Protein AF-A0A3S0PF44-F1 (afdb_monomer)

Solvent-accessible surface area (backbone atoms only — not comparable to full-atom values): 10858 Å² total; per-residue (Å²): 134,88,81,84,92,85,85,88,82,86,90,80,85,85,81,88,78,87,78,81,92,75,90,83,88,83,80,93,72,84,77,74,68,62,60,57,56,53,50,48,59,54,46,53,50,40,47,51,47,32,50,52,33,51,56,77,54,50,72,61,43,58,82,15,57,65,48,50,64,68,41,43,66,61,48,69,76,42,76,88,61,53,70,73,59,48,52,50,50,34,44,53,48,28,51,50,49,48,48,59,49,58,24,93,85,18,73,52,36,52,53,49,51,62,57,51,68,72,50,52,71,70,52,36,53,50,48,28,52,52,45,62,30,69,65,48,45,50,48,41,52,51,58,47,30,54,67,48,43,50,52,50,51,52,53,48,59,64,39,49,62,53,50,51,53,52,51,42,56,52,34,50,76,72,76,40,85,67,82,77,135

Foldseek 3Di:
DDDDDDDDDDDDDDDDDDDDDDDDDDDPPDPPPPVVVVVVVVLVVLLVLLLVLQLVLDLLDLQFVVLVVVCVVVCVVCVPDDVVVSSVVSHVVSVVCSCQCCNPPHPNVVVSSVVSVVDDSVRSVVSSCVSNDPVNSVVSVCCSDPVNVVVVVVVVVVCVVVVLVVVCVVCVVVVHDRDDD

Mean predicted aligned error: 14.05 Å

Secondary structure (DSSP, 8-state):
--------------------------------HHHHHHHHHHHHHHHHHHHHHHHTT-S--TT-HHHHHHHHHHHHH-TTS-HHHHHHHHHHHHHHHHHHHHSTT-HHHHHHHHHHTTS-HHHHHHHHHHHT-HHHHHHHHHHHSHHHHHHHHHHHHHHHHHHHHHHHHHHHHTTPPPPP-

Sequence (181 aa):
MRSSISQRAFLKRGWRAFIPAALIIAASTIGIGSQAVAADASRDALIRAAEMAYLKSAVFTPDSPMMDALLAPAKAANPDVSDDVWAGVKADTGSAITSVMFGPGSAVETTMHQSLDKLSNPELQHLTVLLSDPVMIKFQQLMADPSTQRELMQGLMGSTVKMQAAVNGVLVRHGLKVPGP

Radius of gyration: 31.63 Å; Cα contacts (8 Å, |Δi|>4): 80; chains: 1; bounding box: 101×47×66 Å

Organism: NCBI:txid1920169

pLDDT: mean 79.18, std 17.07, range [39.59, 97.38]

Structure (mmCIF, N/CA/C/O backbone):
data_AF-A0A3S0PF44-F1
#
_entry.id   AF-A0A3S0PF44-F1
#
loop_
_atom_site.group_PDB
_atom_site.id
_atom_site.type_symbol
_atom_site.label_atom_id
_atom_site.label_alt_id
_atom_site.label_comp_id
_atom_site.label_asym_id
_atom_site.label_entity_id
_atom_site.label_seq_id
_atom_site.pdbx_PDB_ins_code
_atom_site.Cartn_x
_atom_site.Cartn_y
_atom_site.Cartn_z
_atom_site.occupancy
_atom_site.B_iso_or_equiv
_atom_site.auth_seq_id
_atom_site.auth_comp_id
_atom_site.auth_asym_id
_atom_site.auth_atom_id
_atom_site.pdbx_PDB_model_num
ATOM 1 N N . MET A 1 1 ? -68.021 15.285 -18.975 1.00 42.78 1 MET A N 1
ATOM 2 C CA . MET A 1 1 ? -68.548 13.916 -18.759 1.00 42.78 1 MET A CA 1
ATOM 3 C C . MET A 1 1 ? -67.896 13.391 -17.484 1.00 42.78 1 MET A C 1
ATOM 5 O O . MET A 1 1 ? -66.679 13.388 -17.437 1.00 42.78 1 MET A O 1
ATOM 9 N N . ARG A 1 2 ? -68.614 13.362 -16.345 1.00 39.59 2 ARG A N 1
ATOM 10 C CA . ARG A 1 2 ? -69.357 12.194 -15.793 1.00 39.59 2 ARG A CA 1
ATOM 11 C C . ARG A 1 2 ? -68.396 11.000 -15.580 1.00 39.59 2 ARG A C 1
ATOM 13 O O . ARG A 1 2 ? -67.809 10.579 -16.557 1.00 39.59 2 ARG A O 1
ATOM 20 N N . SER A 1 3 ? -68.192 10.401 -14.403 1.00 47.03 3 SER A N 1
ATOM 21 C CA . SER A 1 3 ? -69.108 10.164 -13.280 1.00 47.03 3 SER A CA 1
ATOM 22 C C . SER A 1 3 ? -68.384 9.555 -12.054 1.00 47.03 3 SER A C 1
ATOM 24 O O . SER A 1 3 ? -67.428 8.813 -12.235 1.00 47.03 3 SER A O 1
ATOM 26 N N . SER A 1 4 ? -68.922 9.855 -10.858 1.00 52.44 4 SER A N 1
ATOM 27 C CA . SER A 1 4 ? -69.133 9.034 -9.631 1.00 52.44 4 SER A CA 1
ATOM 28 C C . SER A 1 4 ? -68.058 8.049 -9.127 1.00 52.44 4 SER A C 1
ATOM 30 O O . SER A 1 4 ? -67.691 7.115 -9.823 1.00 52.44 4 SER A O 1
ATOM 32 N N . ILE A 1 5 ? -67.547 8.187 -7.895 1.00 51.66 5 ILE A N 1
ATOM 33 C CA . ILE A 1 5 ? -68.189 7.870 -6.587 1.00 51.66 5 ILE A CA 1
ATOM 34 C C . ILE A 1 5 ? -68.509 6.375 -6.397 1.00 51.66 5 ILE A C 1
ATOM 36 O O . ILE A 1 5 ? -69.428 5.866 -7.026 1.00 51.66 5 ILE A O 1
ATOM 40 N N . SER A 1 6 ? -67.843 5.751 -5.413 1.00 56.69 6 SER A N 1
ATOM 41 C 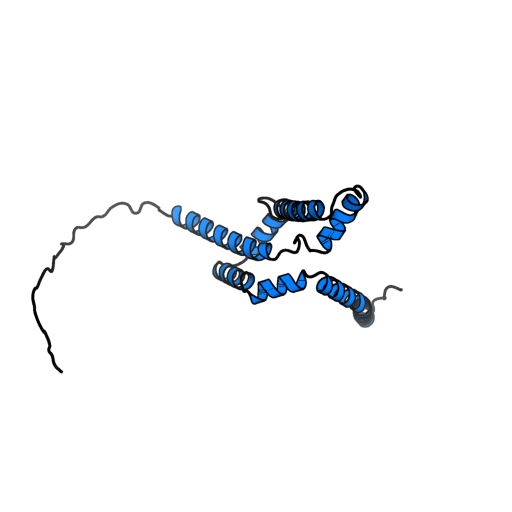CA . SER A 1 6 ? -68.416 4.843 -4.390 1.00 56.69 6 SER A CA 1
ATOM 42 C C . SER A 1 6 ? -67.314 4.574 -3.340 1.00 56.69 6 SER A C 1
ATOM 44 O O . SER A 1 6 ? -66.266 4.062 -3.708 1.00 56.69 6 SER A O 1
ATOM 46 N N . GLN A 1 7 ? -67.274 5.100 -2.108 1.00 45.62 7 GLN A N 1
ATOM 47 C CA . GLN A 1 7 ? -68.166 5.058 -0.934 1.00 45.62 7 GLN A CA 1
ATOM 48 C C . GLN A 1 7 ? -68.462 3.668 -0.324 1.00 45.62 7 GLN A C 1
ATOM 50 O O . GLN A 1 7 ? -69.256 2.913 -0.866 1.00 45.62 7 GLN A O 1
ATOM 55 N N . ARG A 1 8 ? -67.979 3.507 0.930 1.00 49.03 8 ARG A N 1
ATOM 56 C CA . ARG A 1 8 ? -68.495 2.663 2.045 1.00 49.03 8 ARG A CA 1
ATOM 57 C C . ARG A 1 8 ? -68.272 1.146 1.852 1.00 49.03 8 ARG A C 1
ATOM 59 O O . ARG A 1 8 ? -68.250 0.668 0.737 1.00 49.03 8 ARG A O 1
ATOM 66 N N . ALA A 1 9 ? -68.068 0.293 2.856 1.00 49.62 9 ALA A N 1
ATOM 67 C CA . ALA A 1 9 ? -68.515 0.231 4.248 1.00 49.62 9 ALA A CA 1
ATOM 68 C C . ALA A 1 9 ? -67.654 -0.881 4.942 1.00 49.62 9 ALA A C 1
ATOM 70 O O . ALA A 1 9 ? -67.267 -1.827 4.270 1.00 49.62 9 ALA A O 1
ATOM 71 N N . PHE A 1 10 ? -67.180 -0.770 6.192 1.00 43.72 10 PHE A N 1
ATOM 72 C CA . PHE A 1 10 ? -67.903 -1.015 7.460 1.00 43.72 10 PHE A CA 1
ATOM 73 C C . PHE A 1 10 ? -67.652 -2.431 8.052 1.00 43.72 10 PHE A C 1
ATOM 75 O O . PHE A 1 10 ? -67.878 -3.423 7.371 1.00 43.72 10 PHE A O 1
ATOM 82 N N . LEU A 1 11 ? -67.307 -2.462 9.362 1.00 47.84 11 LEU A N 1
ATOM 83 C CA . LEU A 1 11 ? -67.347 -3.580 10.352 1.00 47.84 11 LEU A CA 1
ATOM 84 C C . LEU A 1 11 ? -66.138 -4.537 10.381 1.00 47.84 11 LEU A C 1
ATOM 86 O O . LEU A 1 11 ? -65.630 -4.901 9.339 1.00 47.84 11 LEU A O 1
ATOM 90 N N . LYS A 1 12 ? -65.619 -5.054 11.507 1.00 49.53 12 LYS A N 1
ATOM 91 C CA . LYS A 1 12 ? -66.031 -5.213 12.924 1.00 49.53 12 LYS A CA 1
ATOM 92 C C . LYS A 1 12 ? -64.724 -5.515 13.712 1.00 49.53 12 LYS A C 1
ATOM 94 O O . LYS A 1 12 ? -63.872 -6.212 13.190 1.00 49.53 12 LYS A O 1
ATOM 99 N N . ARG A 1 13 ? -64.431 -4.909 14.869 1.00 46.69 13 ARG A N 1
ATOM 100 C CA . ARG A 1 13 ? -64.925 -5.242 16.227 1.00 46.69 13 ARG A CA 1
ATOM 101 C C . ARG A 1 13 ? -64.277 -6.509 16.835 1.00 46.69 13 ARG A C 1
ATOM 103 O O . ARG A 1 13 ? -64.655 -7.608 16.462 1.00 46.69 13 ARG A O 1
ATOM 110 N N . GLY A 1 14 ? -63.432 -6.303 17.859 1.00 48.62 14 GLY A N 1
ATOM 111 C CA . GLY A 1 14 ? -62.967 -7.298 18.850 1.00 48.62 14 GLY A CA 1
ATOM 112 C C . GLY A 1 14 ? -61.908 -8.263 18.307 1.00 48.62 14 GLY A C 1
ATOM 113 O O . GLY A 1 14 ? -62.070 -8.785 17.222 1.00 48.62 14 GLY A O 1
ATOM 114 N N . TRP A 1 15 ? -60.815 -8.565 18.999 1.00 44.97 15 TRP A N 1
ATOM 115 C CA . TRP A 1 15 ? -60.820 -9.257 20.285 1.00 44.97 15 TRP A CA 1
ATOM 116 C C . TRP A 1 15 ? -59.639 -8.799 21.153 1.00 44.97 15 TRP A C 1
ATOM 118 O O . TRP A 1 15 ? -58.480 -8.883 20.760 1.00 44.97 15 TRP A O 1
ATOM 128 N N . ARG A 1 16 ? -59.952 -8.349 22.370 1.00 52.28 16 ARG A N 1
ATOM 129 C CA . ARG A 1 16 ? -59.005 -8.313 23.484 1.00 52.28 16 ARG A CA 1
ATOM 130 C C . ARG A 1 16 ? -58.953 -9.725 24.060 1.00 52.28 16 ARG A C 1
ATOM 132 O O . ARG A 1 16 ? -59.918 -10.139 24.693 1.00 52.28 16 ARG A O 1
ATOM 139 N N . ALA A 1 17 ? -57.861 -10.447 23.842 1.00 51.72 17 ALA A N 1
ATOM 140 C CA . ALA A 1 17 ? -57.569 -11.651 24.606 1.00 51.72 17 ALA A CA 1
ATOM 141 C C . ALA A 1 17 ? -56.640 -11.270 25.762 1.00 51.72 17 ALA A C 1
ATOM 143 O O . ALA A 1 17 ? -55.466 -10.961 25.571 1.00 51.72 17 ALA A O 1
ATOM 144 N N . PHE A 1 18 ? -57.224 -11.247 26.958 1.00 47.16 18 PHE A N 1
ATOM 145 C CA . PHE A 1 18 ? -56.518 -11.405 28.221 1.00 47.16 18 PHE A CA 1
ATOM 146 C C . PHE A 1 18 ? -55.747 -12.730 28.181 1.00 47.16 18 PHE A C 1
ATOM 148 O O . PHE A 1 18 ? -56.359 -13.773 27.962 1.00 47.16 18 PHE A O 1
ATOM 155 N N . ILE A 1 19 ? -54.438 -12.701 28.427 1.00 45.00 19 ILE A N 1
ATOM 156 C CA . ILE A 1 19 ? -53.682 -13.900 28.806 1.00 45.00 19 ILE A CA 1
ATOM 157 C C . ILE A 1 19 ? -53.276 -13.716 30.275 1.00 45.00 19 ILE A C 1
ATOM 159 O O . ILE A 1 19 ? -52.686 -12.685 30.607 1.00 45.00 19 ILE A O 1
ATOM 163 N N . PRO A 1 20 ? -53.648 -14.652 31.167 1.00 52.88 20 PRO A N 1
ATOM 164 C CA . PRO A 1 20 ? -53.376 -14.551 32.590 1.00 52.88 20 PRO A CA 1
ATOM 165 C C . PRO A 1 20 ? -51.896 -14.792 32.890 1.00 52.88 20 PRO A C 1
ATOM 167 O O . PRO A 1 20 ? -51.214 -15.570 32.225 1.00 52.88 20 PRO A O 1
ATOM 170 N N . ALA A 1 21 ? -51.434 -14.121 33.941 1.00 47.34 21 ALA A N 1
ATOM 171 C CA . ALA A 1 21 ? -50.148 -14.338 34.570 1.00 47.34 21 ALA A CA 1
ATOM 172 C C . ALA A 1 21 ? -49.983 -15.809 34.984 1.00 47.34 21 ALA A C 1
ATOM 174 O O . ALA A 1 21 ? -50.739 -16.314 35.814 1.00 47.34 21 ALA A O 1
ATOM 175 N N . ALA A 1 22 ? -48.963 -16.469 34.440 1.00 44.62 22 ALA A N 1
ATOM 176 C CA . ALA A 1 22 ? -48.430 -17.711 34.976 1.00 44.62 22 ALA A CA 1
ATOM 177 C C . ALA A 1 22 ? -46.909 -17.582 35.091 1.00 44.62 22 ALA A C 1
ATOM 179 O O . ALA A 1 22 ? -46.184 -17.365 34.123 1.00 44.62 22 ALA A O 1
ATOM 180 N N . LEU A 1 23 ? -46.487 -17.661 36.344 1.00 47.97 23 LEU A N 1
ATOM 181 C CA . LEU A 1 23 ? -45.138 -17.659 36.872 1.00 47.97 23 LEU A CA 1
ATOM 182 C C . LEU A 1 23 ? -44.345 -18.859 36.313 1.00 47.97 23 LEU A C 1
ATOM 184 O O . LEU A 1 23 ? -44.752 -19.999 36.524 1.00 47.97 23 LEU A O 1
ATOM 188 N N . ILE A 1 24 ? -43.197 -18.625 35.671 1.00 51.53 24 ILE A N 1
ATOM 189 C CA . ILE A 1 24 ? -42.146 -19.644 35.524 1.00 51.53 24 ILE A CA 1
ATOM 190 C C . ILE A 1 24 ? -40.865 -19.075 36.131 1.00 51.53 24 ILE A C 1
ATOM 192 O O . ILE 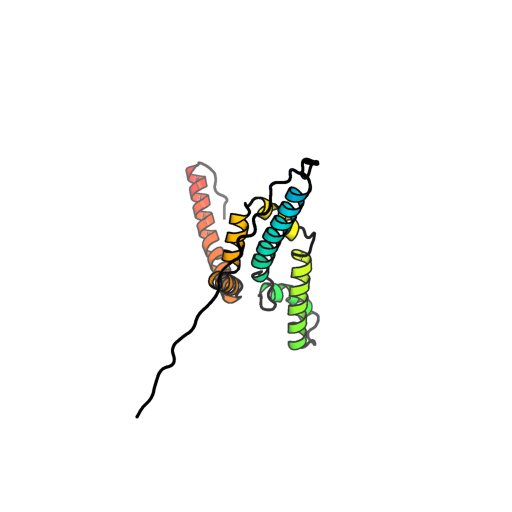A 1 24 ? -40.206 -18.208 35.564 1.00 51.53 24 ILE A O 1
ATOM 196 N N . ILE A 1 25 ? -40.548 -19.571 37.324 1.00 51.03 25 ILE A N 1
ATOM 197 C CA . ILE A 1 25 ? -39.221 -19.520 37.930 1.00 51.03 25 ILE A CA 1
ATOM 198 C C . ILE A 1 25 ? -38.516 -20.800 37.484 1.00 51.03 25 ILE A C 1
ATOM 200 O O . ILE A 1 25 ? -38.988 -21.871 37.853 1.00 51.03 25 ILE A O 1
ATOM 204 N N . ALA A 1 26 ? -37.418 -20.702 36.727 1.00 44.50 26 ALA A N 1
ATOM 205 C CA . ALA A 1 26 ? -36.242 -21.574 36.865 1.00 44.50 26 ALA A CA 1
ATOM 206 C C . ALA A 1 26 ? -35.174 -21.301 35.790 1.00 44.50 26 ALA A C 1
ATOM 208 O O . ALA A 1 26 ? -35.482 -21.147 34.614 1.00 44.50 26 ALA A O 1
ATOM 209 N N . ALA A 1 27 ? -33.917 -21.380 36.242 1.00 44.62 27 ALA A N 1
ATOM 210 C CA . ALA A 1 27 ? -32.673 -21.538 35.484 1.00 44.62 27 ALA A CA 1
ATOM 211 C C . ALA A 1 27 ? -32.028 -20.285 34.857 1.00 44.62 27 ALA A C 1
ATOM 213 O O . ALA A 1 27 ? -31.729 -20.236 33.668 1.00 44.62 27 ALA A O 1
ATOM 214 N N . SER A 1 28 ? -31.644 -19.325 35.703 1.00 48.38 28 SER A N 1
ATOM 215 C CA . SER A 1 28 ? -30.542 -18.393 35.405 1.00 48.38 28 SER A CA 1
ATOM 216 C C . SER A 1 28 ? -29.184 -19.087 35.600 1.00 48.38 28 SER A C 1
ATOM 218 O O . SER A 1 28 ? -28.403 -18.720 36.474 1.00 48.38 28 SER A O 1
ATOM 220 N N . THR A 1 29 ? -28.899 -20.136 34.829 1.00 49.09 29 THR A N 1
ATOM 221 C CA . THR A 1 29 ? -27.568 -20.759 34.792 1.00 49.09 29 THR A CA 1
ATOM 222 C C . THR A 1 29 ? -26.726 -20.101 33.704 1.00 49.09 29 THR A C 1
ATOM 224 O O . THR A 1 29 ? -26.882 -20.398 32.527 1.00 49.09 29 THR A O 1
ATOM 227 N N . ILE A 1 30 ? -25.854 -19.185 34.137 1.00 55.16 30 ILE A N 1
ATOM 228 C CA . ILE A 1 30 ? -24.513 -18.904 33.593 1.00 55.16 30 ILE A CA 1
ATOM 229 C C . ILE A 1 30 ? -24.420 -18.959 32.055 1.00 55.16 30 ILE A C 1
ATOM 231 O O . ILE A 1 30 ? -23.854 -19.876 31.471 1.00 55.16 30 ILE A O 1
ATOM 235 N N . GLY A 1 31 ? -24.926 -17.917 31.397 1.00 45.91 31 GLY A N 1
ATOM 236 C CA . GLY A 1 31 ? -24.675 -17.628 29.982 1.00 45.91 31 GLY A CA 1
ATOM 237 C C . GLY A 1 31 ? -23.611 -16.544 29.794 1.00 45.91 31 GLY A C 1
ATOM 238 O O . GLY A 1 31 ? -23.834 -15.607 29.039 1.00 45.91 31 GLY A O 1
ATOM 239 N N . ILE A 1 32 ? -22.487 -16.602 30.520 1.00 51.41 32 ILE A N 1
ATOM 240 C CA . ILE A 1 32 ? -21.415 -15.589 30.397 1.00 51.41 32 ILE A CA 1
ATOM 241 C C . ILE A 1 32 ? -20.485 -15.895 29.198 1.00 51.41 32 ILE A C 1
ATOM 243 O O . ILE A 1 32 ? -19.757 -15.026 28.736 1.00 51.41 32 ILE A O 1
ATOM 247 N N . GLY A 1 33 ? -20.555 -17.096 28.611 1.00 50.47 33 GLY A N 1
ATOM 248 C CA . GLY A 1 33 ? -19.642 -17.512 27.536 1.00 50.47 33 GLY A CA 1
ATOM 249 C C . GLY A 1 33 ? -20.026 -17.104 26.107 1.00 50.47 33 GLY A C 1
ATOM 250 O O . GLY A 1 33 ? -19.156 -17.058 25.247 1.00 50.47 33 GLY A O 1
ATOM 251 N N . SER A 1 34 ? -21.296 -16.807 25.812 1.00 52.62 34 SER A N 1
ATOM 252 C CA . SER A 1 34 ? -21.745 -16.669 24.409 1.00 52.62 34 SER A CA 1
ATOM 253 C C . SER A 1 34 ? -21.663 -15.245 23.853 1.00 52.62 34 SER A C 1
ATOM 255 O O . SER A 1 34 ? -21.540 -15.075 22.644 1.00 52.62 34 SER A O 1
ATOM 257 N N . GLN A 1 35 ? -21.704 -14.218 24.708 1.00 55.94 35 GLN A N 1
ATOM 258 C CA . GLN A 1 35 ? -21.606 -12.825 24.251 1.00 55.94 35 GLN A CA 1
ATOM 259 C C . GLN A 1 35 ? -20.166 -12.406 23.947 1.00 55.94 35 GLN A C 1
ATOM 261 O O . GLN A 1 35 ? -19.955 -11.656 23.002 1.00 55.94 35 GLN A O 1
ATOM 266 N N . ALA A 1 36 ? -19.180 -12.922 24.689 1.00 57.72 36 ALA A N 1
ATOM 267 C CA . ALA A 1 36 ? -17.771 -12.622 24.435 1.00 57.72 36 ALA A CA 1
ATOM 268 C C . ALA A 1 36 ? -17.308 -13.182 23.079 1.00 57.72 36 ALA A C 1
ATOM 270 O O . ALA A 1 36 ? -16.719 -12.453 22.294 1.00 57.72 36 ALA A O 1
ATOM 271 N N . VAL A 1 37 ? -17.669 -14.430 22.755 1.00 56.41 37 VAL A N 1
ATOM 272 C CA . VAL A 1 37 ? -17.297 -15.072 21.478 1.00 56.41 37 VAL A CA 1
ATOM 273 C C . VAL A 1 37 ? -18.012 -14.426 20.283 1.00 56.41 37 VAL A C 1
ATOM 275 O O . VAL A 1 37 ? -17.423 -14.271 19.217 1.00 56.41 37 VAL A O 1
ATOM 278 N N . ALA A 1 38 ? -19.270 -13.999 20.449 1.00 56.34 38 ALA A N 1
ATOM 279 C CA . ALA A 1 38 ? -19.991 -13.261 19.410 1.00 56.34 38 ALA A CA 1
ATOM 280 C C . ALA A 1 38 ? -19.446 -11.832 19.214 1.00 56.34 38 ALA A C 1
ATOM 282 O O . ALA A 1 38 ? -19.413 -11.342 18.086 1.00 56.34 38 ALA A O 1
ATOM 283 N N . ALA A 1 39 ? -18.998 -11.176 20.291 1.00 62.19 39 ALA A N 1
ATOM 284 C CA . ALA A 1 39 ? -18.352 -9.868 20.225 1.00 62.19 39 ALA A CA 1
ATOM 285 C C . ALA A 1 39 ? -16.983 -9.947 19.528 1.00 62.19 39 ALA A C 1
ATOM 287 O O . ALA A 1 39 ? -16.718 -9.119 18.657 1.00 62.19 39 ALA A O 1
ATOM 288 N N . ASP A 1 40 ? -16.175 -10.970 19.823 1.00 61.59 40 ASP A N 1
ATOM 289 C CA . ASP A 1 40 ? -14.883 -11.216 19.163 1.00 61.59 40 ASP A CA 1
ATOM 290 C C . ASP A 1 40 ? -15.056 -11.511 17.670 1.00 61.59 40 ASP A C 1
ATOM 292 O O . ASP A 1 40 ? -14.465 -10.840 16.829 1.00 61.59 40 ASP A O 1
ATOM 296 N N . ALA A 1 41 ? -15.979 -12.412 17.312 1.00 64.69 41 ALA A N 1
ATOM 297 C CA . ALA A 1 41 ? -16.276 -12.708 15.909 1.00 64.69 41 ALA A CA 1
ATOM 298 C C . ALA A 1 41 ? -16.773 -11.468 15.137 1.00 64.69 41 ALA A C 1
ATOM 300 O O . ALA A 1 41 ? -16.507 -11.323 13.943 1.00 64.69 41 ALA A O 1
ATOM 301 N N . SER A 1 42 ? -17.478 -10.552 15.813 1.00 83.25 42 SER A N 1
ATOM 302 C CA . SER A 1 42 ? -17.907 -9.280 15.219 1.00 83.25 42 SER A CA 1
ATOM 303 C C . SER A 1 42 ? -16.760 -8.279 15.054 1.00 83.25 42 SER A C 1
ATOM 305 O O . SER A 1 42 ? -16.765 -7.495 14.105 1.00 83.25 42 SER A O 1
ATOM 307 N N . ARG A 1 43 ? -15.763 -8.318 15.946 1.00 92.00 43 ARG A N 1
ATOM 308 C CA . ARG A 1 43 ? -14.584 -7.453 15.906 1.00 92.00 43 ARG A CA 1
ATOM 309 C C . ARG A 1 43 ? -13.604 -7.897 14.830 1.00 92.00 43 ARG A C 1
ATOM 311 O O . ARG A 1 43 ? -13.209 -7.070 14.013 1.00 92.00 43 ARG A O 1
ATOM 318 N N . ASP A 1 44 ? -13.298 -9.187 14.765 1.00 90.88 44 ASP A N 1
ATOM 319 C CA . ASP A 1 44 ? -12.445 -9.759 13.720 1.00 90.88 44 ASP A CA 1
ATOM 320 C C . ASP A 1 44 ? -12.995 -9.459 12.325 1.00 90.88 44 ASP A C 1
ATOM 322 O O . ASP A 1 44 ? -12.245 -9.132 11.406 1.00 90.88 44 ASP A O 1
ATOM 326 N N . ALA A 1 45 ? -14.321 -9.504 12.161 1.00 90.81 45 ALA A N 1
ATOM 327 C CA . ALA A 1 45 ? -14.967 -9.127 10.910 1.00 90.81 45 ALA A CA 1
ATOM 328 C C . ALA A 1 45 ? -14.751 -7.643 10.553 1.00 90.81 45 ALA A C 1
ATOM 330 O O . ALA A 1 45 ? -14.543 -7.327 9.381 1.00 90.81 45 ALA A O 1
ATOM 331 N N . LEU A 1 46 ? -14.769 -6.736 11.538 1.00 92.81 46 LEU A N 1
ATOM 332 C CA . LEU A 1 46 ? -14.485 -5.312 11.323 1.0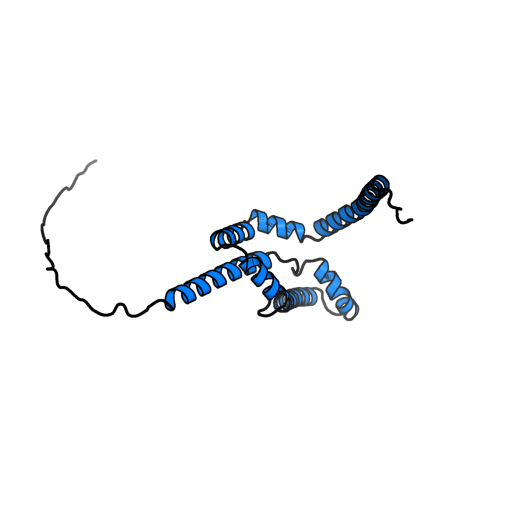0 92.81 46 LEU A CA 1
ATOM 333 C C . LEU A 1 46 ? -13.016 -5.066 10.972 1.00 92.81 46 LEU A C 1
ATOM 335 O O . LEU A 1 46 ? -12.740 -4.282 10.066 1.00 92.81 46 LEU A O 1
ATOM 339 N N . ILE A 1 47 ? -12.090 -5.746 11.652 1.00 94.19 47 ILE A N 1
ATOM 340 C CA . ILE A 1 47 ? -10.660 -5.663 11.340 1.00 94.19 47 ILE A CA 1
ATOM 341 C C . ILE A 1 47 ? -10.429 -6.150 9.908 1.00 94.19 47 ILE A C 1
ATOM 343 O O . ILE A 1 47 ? -9.914 -5.390 9.094 1.00 94.19 47 ILE A O 1
ATOM 347 N N . ARG A 1 48 ? -10.931 -7.337 9.547 1.00 90.31 48 ARG A N 1
ATOM 348 C CA . ARG A 1 48 ? -10.815 -7.871 8.179 1.00 90.31 48 ARG A CA 1
ATOM 349 C C . ARG A 1 48 ? -11.432 -6.963 7.120 1.00 90.31 48 ARG A C 1
ATOM 351 O O . ARG A 1 48 ? -10.888 -6.840 6.026 1.00 90.31 48 ARG A O 1
ATOM 358 N N . ALA A 1 49 ? -12.555 -6.311 7.420 1.00 89.62 49 ALA A N 1
ATOM 359 C CA . ALA A 1 49 ? -13.161 -5.351 6.501 1.00 89.62 49 ALA A CA 1
ATOM 360 C C . ALA A 1 49 ? -12.249 -4.134 6.264 1.00 89.62 49 ALA A C 1
ATOM 362 O O . ALA A 1 49 ? -12.050 -3.738 5.113 1.00 89.62 49 ALA A O 1
ATOM 363 N N . ALA A 1 50 ? -11.655 -3.581 7.326 1.00 91.31 50 ALA A N 1
ATOM 364 C CA . ALA A 1 50 ? -10.681 -2.497 7.221 1.00 91.31 50 ALA A CA 1
ATOM 365 C C . ALA A 1 50 ? -9.417 -2.945 6.469 1.00 91.31 50 ALA A C 1
ATOM 367 O O . ALA A 1 50 ? -8.904 -2.200 5.631 1.00 91.31 50 ALA A O 1
ATOM 368 N N . GLU A 1 51 ? -8.955 -4.176 6.707 1.00 90.25 51 GLU A N 1
ATOM 369 C CA . GLU A 1 51 ? -7.814 -4.752 6.002 1.00 90.25 51 GLU A CA 1
ATOM 370 C C . GLU A 1 51 ? -8.080 -4.860 4.505 1.00 90.25 51 GLU A C 1
ATOM 372 O O . GLU A 1 51 ? -7.332 -4.310 3.701 1.00 90.25 51 GLU A O 1
ATOM 377 N N . MET A 1 52 ? -9.189 -5.483 4.113 1.00 85.75 52 MET A N 1
ATOM 378 C CA . MET A 1 52 ? -9.566 -5.601 2.706 1.00 85.75 52 MET A CA 1
ATOM 379 C C . MET A 1 52 ? -9.738 -4.236 2.029 1.00 85.75 52 MET A C 1
ATOM 381 O O . MET A 1 52 ? -9.328 -4.074 0.878 1.00 85.75 52 MET A O 1
ATOM 385 N N . ALA A 1 53 ? -10.318 -3.252 2.725 1.00 85.50 53 ALA A N 1
ATOM 386 C CA . ALA A 1 53 ? -10.476 -1.898 2.198 1.00 85.50 53 ALA A CA 1
ATOM 387 C C . ALA A 1 53 ? -9.117 -1.230 1.935 1.00 85.50 53 ALA A C 1
ATOM 389 O O . ALA A 1 53 ? -8.923 -0.631 0.878 1.00 85.50 53 ALA A O 1
ATOM 390 N N . TYR A 1 54 ? -8.151 -1.394 2.844 1.00 85.75 54 TYR A N 1
ATOM 391 C CA . TYR A 1 54 ? -6.789 -0.895 2.659 1.00 85.75 54 TYR A CA 1
ATOM 392 C C . TYR A 1 54 ? -6.078 -1.604 1.496 1.00 85.75 54 TYR A C 1
ATOM 394 O O . TYR A 1 54 ? -5.511 -0.958 0.615 1.00 85.75 54 TYR A O 1
ATOM 402 N N . LEU A 1 55 ? -6.157 -2.934 1.436 1.00 80.56 55 LEU A N 1
ATOM 403 C CA . LEU A 1 55 ? -5.443 -3.742 0.443 1.00 80.56 55 LEU A CA 1
ATOM 404 C C . LEU A 1 55 ? -5.963 -3.574 -0.980 1.00 80.56 55 LEU A C 1
ATOM 406 O O . LEU A 1 55 ? -5.184 -3.655 -1.926 1.00 80.56 55 LEU A O 1
ATOM 410 N N . LYS A 1 56 ? -7.252 -3.271 -1.151 1.00 71.62 56 LYS A N 1
ATOM 411 C CA . LYS A 1 56 ? -7.834 -2.970 -2.467 1.00 71.62 56 LYS A CA 1
ATOM 412 C C . LYS A 1 56 ? -7.158 -1.777 -3.155 1.00 71.62 56 LYS A C 1
ATOM 414 O O . LYS A 1 56 ? -7.239 -1.641 -4.372 1.00 71.62 56 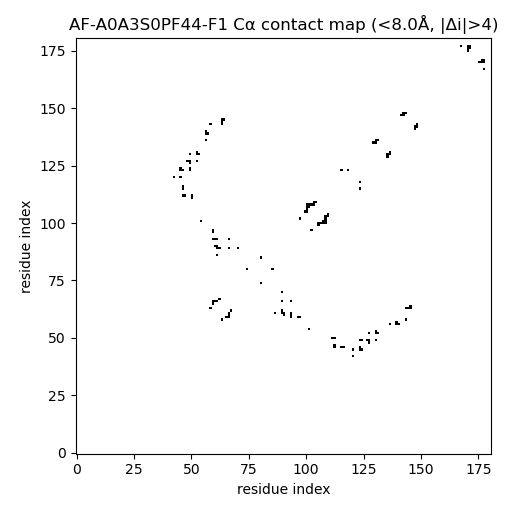LYS A O 1
ATOM 419 N N . SER A 1 57 ? -6.495 -0.928 -2.375 1.00 67.12 57 SER A N 1
ATOM 420 C CA . SER A 1 57 ? -5.758 0.239 -2.851 1.00 67.12 57 SER A CA 1
ATOM 421 C C . SER A 1 57 ? -4.248 0.026 -2.993 1.00 67.12 57 SER A C 1
ATOM 423 O O . SER A 1 57 ? -3.526 0.967 -3.319 1.00 67.12 57 SER A O 1
ATOM 425 N N . ALA A 1 58 ? -3.755 -1.185 -2.710 1.00 63.31 58 ALA A N 1
ATOM 426 C CA . ALA A 1 58 ? -2.330 -1.444 -2.589 1.00 63.31 58 ALA A CA 1
ATOM 427 C C . ALA A 1 58 ? -1.567 -1.293 -3.916 1.00 63.31 58 ALA A C 1
ATOM 429 O O . ALA A 1 58 ? -2.070 -1.528 -5.012 1.00 63.31 58 ALA A O 1
ATOM 430 N N . VAL A 1 59 ? -0.291 -0.943 -3.755 1.00 62.19 59 VAL A N 1
ATOM 431 C CA . VAL A 1 59 ? 0.682 -0.487 -4.762 1.00 62.19 59 VAL A CA 1
ATOM 432 C C . VAL A 1 59 ? 1.019 -1.531 -5.845 1.00 62.19 59 VAL A C 1
ATOM 434 O O . VAL A 1 59 ? 1.612 -1.187 -6.863 1.00 62.19 59 VAL A O 1
ATOM 437 N N . PHE A 1 60 ? 0.624 -2.795 -5.673 1.00 67.31 60 PHE A N 1
ATOM 438 C CA . PHE A 1 60 ? 0.967 -3.901 -6.576 1.00 67.31 60 PHE A CA 1
ATOM 439 C C . PHE A 1 60 ? -0.067 -4.113 -7.682 1.00 67.31 60 PHE A C 1
ATOM 441 O O . PHE A 1 60 ? -0.552 -5.223 -7.903 1.00 67.31 60 PHE A O 1
ATOM 448 N N . THR A 1 61 ? -0.409 -3.043 -8.395 1.00 73.44 61 THR A N 1
ATOM 449 C CA . THR A 1 61 ? -1.187 -3.177 -9.626 1.00 73.44 61 THR A CA 1
ATOM 450 C C . THR A 1 61 ? -0.291 -3.708 -10.756 1.00 73.44 61 THR A C 1
ATOM 452 O O . THR A 1 61 ? 0.926 -3.467 -10.742 1.00 73.44 61 THR A O 1
ATOM 455 N N . PRO A 1 62 ? -0.859 -4.418 -11.753 1.00 76.94 62 PRO A N 1
ATOM 456 C CA . PRO A 1 62 ? -0.103 -4.907 -12.912 1.00 76.94 62 PRO A CA 1
ATOM 457 C C . PRO A 1 62 ? 0.629 -3.791 -13.675 1.00 76.94 62 PRO A C 1
ATOM 459 O O . PRO A 1 62 ? 1.680 -4.033 -14.267 1.00 76.94 62 PRO A O 1
ATOM 462 N N . ASP A 1 63 ? 0.098 -2.569 -13.606 1.00 76.88 63 ASP A N 1
ATOM 463 C CA . ASP A 1 63 ? 0.619 -1.376 -14.281 1.00 76.88 63 ASP A CA 1
ATOM 464 C C . ASP A 1 63 ? 1.585 -0.549 -13.412 1.00 76.88 63 ASP A C 1
ATOM 466 O O . ASP A 1 63 ? 2.006 0.541 -13.802 1.00 76.88 63 ASP A O 1
ATOM 470 N N . SER A 1 64 ? 1.935 -1.027 -12.214 1.00 75.50 64 SER A N 1
ATOM 471 C CA . SER A 1 64 ? 2.851 -0.297 -11.335 1.00 75.50 64 SER A CA 1
ATOM 472 C C . SER A 1 64 ? 4.296 -0.329 -11.873 1.00 75.50 64 SER A C 1
ATOM 474 O O . SER A 1 64 ? 4.772 -1.385 -12.306 1.00 75.50 64 SER A O 1
ATOM 476 N N . PRO A 1 65 ? 5.074 0.772 -11.763 1.00 75.06 65 PRO A N 1
ATOM 477 C CA . PRO A 1 65 ? 6.495 0.779 -12.142 1.00 75.06 65 PRO A CA 1
ATOM 478 C C . PRO A 1 65 ? 7.320 -0.224 -11.340 1.00 75.06 65 PRO A C 1
ATOM 480 O O . PRO A 1 65 ? 8.362 -0.699 -11.785 1.00 75.06 65 PRO A O 1
ATOM 483 N N . MET A 1 66 ? 6.861 -0.523 -10.125 1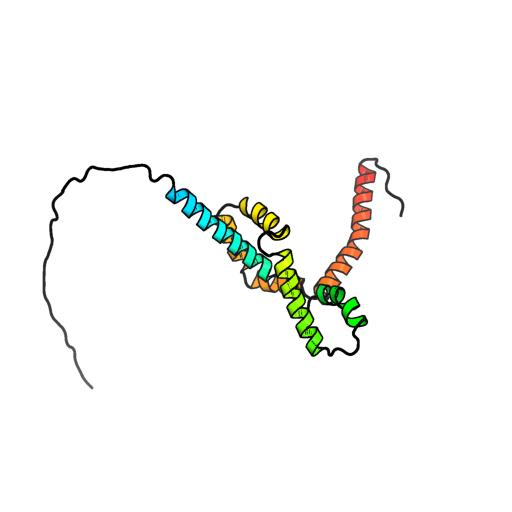.00 80.44 66 MET A N 1
ATOM 484 C CA . MET A 1 66 ? 7.473 -1.520 -9.265 1.00 80.44 66 MET A CA 1
ATOM 485 C C . MET A 1 66 ? 7.349 -2.922 -9.868 1.00 80.44 66 MET A C 1
ATOM 487 O O . MET A 1 66 ? 8.318 -3.676 -9.818 1.00 80.44 66 MET A O 1
ATOM 491 N N . MET A 1 67 ? 6.207 -3.257 -10.481 1.00 86.06 67 MET A N 1
ATOM 492 C CA . MET A 1 67 ? 6.032 -4.527 -11.190 1.00 86.06 67 MET A CA 1
ATOM 493 C C . MET A 1 67 ? 6.948 -4.613 -12.416 1.00 86.06 67 MET A C 1
ATOM 495 O O . MET A 1 67 ? 7.584 -5.643 -12.637 1.00 86.06 67 MET A O 1
ATOM 499 N N . ASP A 1 68 ? 7.082 -3.517 -13.168 1.00 86.56 68 ASP A N 1
ATOM 500 C CA . ASP A 1 68 ? 8.026 -3.433 -14.289 1.00 86.56 68 ASP A CA 1
ATOM 501 C C . ASP A 1 68 ? 9.472 -3.650 -13.840 1.00 86.56 68 ASP A C 1
ATOM 503 O O . ASP A 1 68 ? 10.191 -4.456 -14.429 1.00 86.56 68 ASP A O 1
ATOM 507 N N . ALA A 1 69 ? 9.894 -2.971 -12.773 1.00 85.25 69 ALA A N 1
ATOM 508 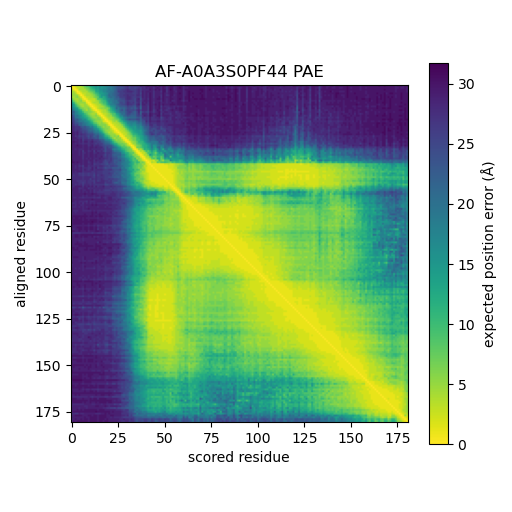C CA . ALA A 1 69 ? 11.236 -3.117 -12.222 1.00 85.25 69 ALA A CA 1
ATOM 509 C C . ALA A 1 69 ? 11.496 -4.541 -11.705 1.00 85.25 69 ALA A C 1
ATOM 511 O O . ALA A 1 69 ? 12.586 -5.078 -11.905 1.00 85.25 69 ALA A O 1
ATOM 512 N N . LEU A 1 70 ? 10.494 -5.163 -11.076 1.00 88.62 70 LEU A N 1
ATOM 513 C CA . LEU A 1 70 ? 10.589 -6.523 -10.554 1.00 88.62 70 LEU A CA 1
ATOM 514 C C . LEU A 1 70 ? 10.728 -7.564 -11.672 1.00 88.62 70 LEU A C 1
ATOM 516 O O . LEU A 1 70 ? 11.514 -8.502 -11.546 1.00 88.62 70 LEU A O 1
ATOM 520 N N . LEU A 1 71 ? 9.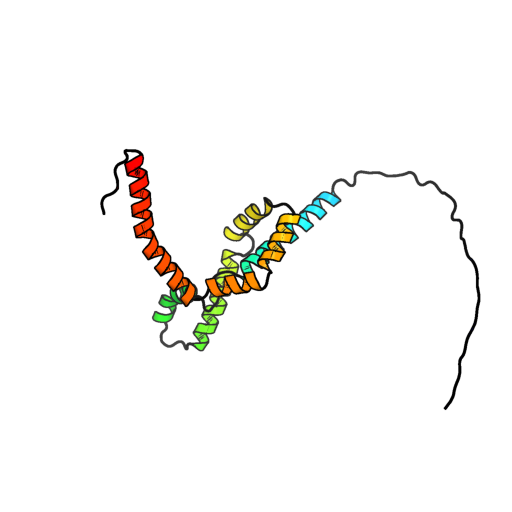982 -7.399 -12.768 1.00 93.50 71 LEU A N 1
ATOM 521 C CA . LEU A 1 71 ? 9.967 -8.347 -13.884 1.00 93.50 71 LEU A CA 1
ATOM 522 C C . LEU A 1 71 ? 11.029 -8.057 -14.951 1.00 93.50 71 LEU A C 1
ATOM 524 O O . LEU A 1 71 ? 11.293 -8.928 -15.779 1.00 93.50 71 LEU A O 1
ATOM 528 N N . ALA A 1 72 ? 11.674 -6.887 -14.936 1.00 93.56 72 ALA A N 1
ATOM 529 C CA . ALA A 1 72 ? 12.673 -6.502 -15.934 1.00 93.56 72 ALA A CA 1
ATOM 530 C C . ALA A 1 72 ? 13.794 -7.546 -16.140 1.00 93.56 72 ALA A C 1
ATOM 532 O O . ALA A 1 72 ? 14.078 -7.861 -17.299 1.00 93.56 72 ALA A O 1
ATOM 533 N N . PRO A 1 73 ? 14.395 -8.152 -15.092 1.00 93.88 73 PRO A N 1
ATOM 534 C CA . PRO A 1 73 ? 15.401 -9.199 -15.283 1.00 93.88 73 PRO A CA 1
ATOM 535 C C . PRO A 1 73 ? 14.839 -10.445 -15.980 1.00 93.88 73 PRO A C 1
ATOM 537 O O . PRO A 1 73 ? 15.486 -11.007 -16.862 1.00 93.88 73 PRO A O 1
ATOM 540 N N . ALA A 1 74 ? 13.617 -10.857 -15.625 1.00 94.81 74 ALA A N 1
ATOM 541 C CA . ALA A 1 74 ? 12.951 -11.999 -16.245 1.00 94.81 74 ALA A CA 1
ATOM 542 C C . ALA A 1 74 ? 12.585 -11.708 -17.709 1.00 94.81 74 ALA A C 1
ATOM 544 O O . ALA A 1 74 ? 12.771 -12.572 -18.565 1.00 94.81 74 ALA A O 1
ATOM 545 N N . LYS A 1 75 ? 12.141 -10.481 -18.017 1.00 94.06 75 LYS A N 1
ATOM 546 C CA . LYS A 1 75 ? 11.862 -10.038 -19.390 1.00 94.06 75 LYS A CA 1
ATOM 547 C C . LYS A 1 75 ? 13.125 -9.999 -20.247 1.00 94.06 75 LYS A C 1
ATOM 549 O O . LYS A 1 75 ? 13.108 -10.501 -21.365 1.00 94.06 75 LYS A O 1
ATOM 554 N N . ALA A 1 76 ? 14.238 -9.501 -19.707 1.00 94.19 76 ALA A N 1
ATOM 555 C CA . ALA A 1 76 ? 15.528 -9.493 -20.399 1.00 94.19 76 ALA A CA 1
ATOM 556 C C . ALA A 1 76 ? 16.058 -10.907 -20.706 1.00 94.19 76 ALA A C 1
ATOM 558 O O . ALA A 1 76 ? 16.694 -11.113 -21.736 1.00 94.19 76 ALA A O 1
ATOM 559 N N . ALA A 1 77 ? 15.778 -11.884 -19.837 1.00 96.88 77 ALA A N 1
ATOM 560 C CA . ALA A 1 77 ? 16.166 -13.279 -20.040 1.00 96.88 77 ALA A CA 1
ATOM 561 C C . ALA A 1 77 ? 15.273 -14.041 -21.040 1.00 96.88 77 ALA A C 1
ATOM 563 O O . ALA A 1 77 ? 15.651 -15.127 -21.473 1.00 96.88 77 ALA A O 1
ATOM 564 N N . ASN A 1 78 ? 14.106 -13.498 -21.407 1.00 95.94 78 ASN A N 1
ATOM 565 C CA . ASN A 1 78 ? 13.120 -14.155 -22.271 1.00 95.94 78 ASN A CA 1
ATOM 566 C C . ASN A 1 78 ? 12.610 -13.187 -23.365 1.00 95.94 78 ASN A C 1
ATOM 568 O O . ASN A 1 78 ? 11.430 -12.820 -23.358 1.00 95.94 78 ASN A O 1
ATOM 572 N N . PRO A 1 79 ? 13.479 -12.750 -24.299 1.00 96.19 79 PRO A N 1
ATOM 573 C CA . PRO A 1 79 ? 13.147 -11.719 -25.288 1.00 96.19 79 PRO A CA 1
ATOM 574 C C . PRO A 1 79 ? 12.101 -12.157 -26.324 1.00 96.19 79 PRO A C 1
ATOM 576 O O . PRO A 1 79 ? 11.453 -11.304 -26.923 1.00 96.19 79 PRO A O 1
ATOM 579 N N . ASP A 1 80 ? 11.914 -13.465 -26.518 1.00 97.38 80 ASP A N 1
ATOM 580 C CA . ASP A 1 80 ? 10.996 -14.020 -27.523 1.00 97.38 80 ASP A CA 1
ATOM 581 C C . ASP A 1 80 ? 9.535 -14.111 -27.035 1.00 97.38 80 ASP A C 1
ATOM 583 O O . ASP A 1 80 ? 8.639 -14.492 -27.790 1.00 97.38 80 ASP A O 1
ATOM 587 N N . VAL A 1 81 ? 9.273 -13.783 -25.765 1.00 95.25 81 VAL A N 1
ATOM 588 C CA . VAL A 1 81 ? 7.928 -13.816 -25.174 1.00 95.25 81 VAL A CA 1
ATOM 589 C C . VAL A 1 81 ? 7.175 -12.530 -25.518 1.00 95.25 81 VAL A C 1
ATOM 591 O O . VAL A 1 81 ? 7.665 -11.429 -25.264 1.00 95.25 81 VAL A O 1
ATOM 594 N N . SER A 1 82 ? 5.961 -12.664 -26.061 1.00 96.62 82 SER A N 1
ATOM 595 C CA . SER A 1 82 ? 5.138 -11.523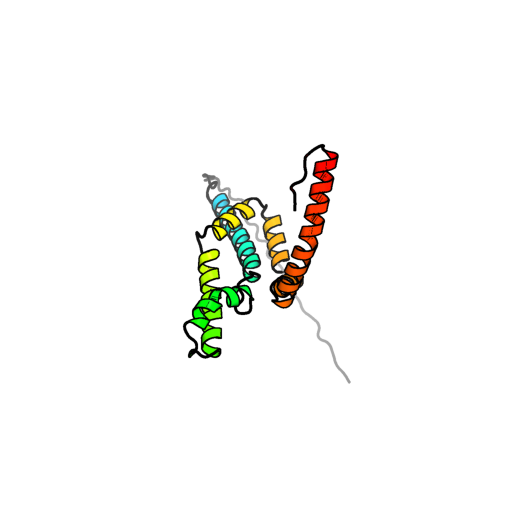 -26.474 1.00 96.62 82 SER A CA 1
ATOM 596 C C . SER A 1 82 ? 4.654 -10.669 -25.297 1.00 96.62 82 SER A C 1
ATOM 598 O O . SER A 1 82 ? 4.500 -11.145 -24.169 1.00 96.62 82 SER A O 1
ATOM 600 N N . ASP A 1 83 ? 4.359 -9.395 -25.571 1.00 93.94 83 ASP A N 1
ATOM 601 C CA . ASP A 1 83 ? 3.844 -8.468 -24.557 1.00 93.94 83 ASP A CA 1
ATOM 602 C C . ASP A 1 83 ? 2.489 -8.911 -23.978 1.00 93.94 83 ASP A C 1
ATOM 604 O O . ASP A 1 83 ? 2.253 -8.712 -22.787 1.00 93.94 83 ASP A O 1
ATOM 608 N N . ASP A 1 84 ? 1.644 -9.589 -24.764 1.00 94.94 84 ASP A N 1
ATOM 609 C CA . ASP A 1 84 ? 0.373 -10.153 -24.285 1.00 94.94 84 ASP A CA 1
ATOM 610 C C . ASP A 1 84 ? 0.591 -11.205 -23.185 1.00 94.94 84 ASP A C 1
ATOM 612 O O . ASP A 1 84 ? -0.112 -11.218 -22.173 1.00 94.94 84 ASP A O 1
ATOM 616 N N . VAL A 1 85 ? 1.605 -12.066 -23.340 1.00 94.56 85 VAL A N 1
ATOM 617 C CA . VAL A 1 85 ? 1.970 -13.050 -22.308 1.00 94.56 85 VAL A CA 1
ATOM 618 C C . VAL A 1 85 ? 2.535 -12.336 -21.081 1.00 94.56 85 VAL A C 1
ATOM 620 O O . VAL A 1 85 ? 2.166 -12.671 -19.956 1.00 94.56 85 VAL A O 1
ATOM 623 N N . TRP A 1 86 ? 3.370 -11.310 -21.271 1.00 93.62 86 TRP A N 1
ATOM 624 C CA . TRP A 1 86 ? 3.900 -10.509 -20.163 1.00 93.62 86 TRP A CA 1
ATOM 625 C C . TRP A 1 86 ? 2.824 -9.750 -19.388 1.00 93.62 86 TRP A C 1
ATOM 627 O O . TRP A 1 86 ? 2.959 -9.602 -18.173 1.00 93.62 86 TRP A O 1
ATOM 637 N N . ALA A 1 87 ? 1.754 -9.298 -20.044 1.00 89.62 87 ALA A N 1
ATOM 638 C CA . ALA A 1 87 ? 0.607 -8.702 -19.366 1.00 89.62 87 ALA A CA 1
ATOM 639 C C . ALA A 1 87 ? -0.073 -9.714 -18.427 1.00 89.62 87 ALA A C 1
ATOM 641 O O . ALA A 1 87 ? -0.366 -9.383 -17.276 1.00 89.62 87 ALA A O 1
ATOM 642 N N . GLY A 1 88 ? -0.235 -10.966 -18.874 1.00 91.62 88 GLY A N 1
ATOM 643 C CA . GLY A 1 88 ? -0.703 -12.068 -18.027 1.00 91.62 88 GLY A CA 1
ATOM 644 C C . GLY A 1 88 ? 0.237 -12.340 -16.849 1.00 91.62 88 GLY A C 1
ATOM 645 O O . GLY A 1 88 ? -0.194 -12.336 -15.699 1.00 91.62 88 GLY A O 1
ATOM 646 N N . VAL A 1 89 ? 1.544 -12.462 -17.113 1.00 92.69 89 VAL A N 1
ATOM 647 C CA . VAL A 1 89 ? 2.566 -12.683 -16.070 1.00 92.69 89 VAL A CA 1
ATOM 648 C C . VAL A 1 89 ? 2.559 -11.568 -15.024 1.00 92.69 89 VAL A C 1
ATOM 650 O O . VAL A 1 89 ? 2.672 -11.851 -13.832 1.00 92.69 89 VAL A O 1
ATOM 653 N N . LYS A 1 90 ? 2.406 -10.304 -15.435 1.00 89.38 90 LYS A N 1
ATOM 654 C CA . LYS A 1 90 ? 2.275 -9.159 -14.520 1.00 89.38 90 LYS A CA 1
ATOM 655 C C . LYS A 1 90 ? 1.066 -9.291 -13.603 1.00 89.38 90 LYS A C 1
ATOM 657 O O . LYS A 1 90 ? 1.200 -9.085 -12.397 1.00 89.38 90 LYS A O 1
ATOM 662 N N . ALA A 1 91 ? -0.095 -9.636 -14.158 1.00 87.56 91 ALA A N 1
ATOM 663 C CA . ALA A 1 91 ? -1.316 -9.820 -13.382 1.00 87.56 91 ALA A CA 1
ATOM 664 C C . ALA A 1 91 ? -1.179 -10.969 -12.370 1.00 87.56 91 ALA A C 1
ATOM 666 O O . ALA A 1 91 ? -1.441 -10.774 -11.179 1.00 87.56 91 ALA A O 1
ATOM 667 N N . ASP A 1 92 ? -0.682 -12.123 -12.815 1.00 89.81 92 ASP A N 1
ATOM 668 C CA . ASP A 1 92 ? -0.478 -13.298 -11.963 1.00 89.81 92 ASP A CA 1
ATOM 669 C C . ASP A 1 92 ? 0.560 -13.030 -10.868 1.00 89.81 92 ASP A C 1
ATOM 671 O O . ASP A 1 92 ? 0.350 -13.382 -9.706 1.00 89.81 92 ASP A O 1
ATOM 675 N N . THR A 1 93 ? 1.653 -12.341 -11.207 1.00 89.62 93 THR A N 1
ATOM 676 C CA . THR A 1 93 ? 2.695 -11.950 -10.246 1.00 89.62 93 THR A CA 1
ATOM 677 C C . THR A 1 93 ? 2.146 -10.974 -9.208 1.00 89.62 93 THR A C 1
ATOM 679 O O . THR A 1 93 ? 2.386 -11.159 -8.017 1.00 89.62 93 THR A O 1
ATOM 682 N N . GLY A 1 94 ? 1.362 -9.971 -9.618 1.00 85.25 94 GLY A N 1
ATOM 683 C CA . GLY A 1 94 ? 0.692 -9.050 -8.694 1.00 85.25 94 GLY A CA 1
ATOM 684 C C . GLY A 1 94 ? -0.241 -9.773 -7.724 1.00 85.25 94 GLY A C 1
ATOM 685 O O . GLY A 1 94 ? -0.192 -9.530 -6.515 1.00 85.25 94 GLY A O 1
ATOM 686 N N . SER A 1 95 ? -1.027 -10.727 -8.228 1.00 84.56 95 SER A N 1
ATOM 687 C CA . SER A 1 95 ? -1.881 -11.582 -7.398 1.00 84.56 95 SER A CA 1
ATOM 688 C C . SER A 1 95 ? -1.064 -12.451 -6.435 1.00 84.56 95 SER A C 1
ATOM 690 O O . SER A 1 95 ? -1.377 -12.518 -5.246 1.00 84.56 95 SER A O 1
ATOM 692 N N . ALA A 1 96 ? 0.015 -13.078 -6.910 1.00 88.06 96 ALA A N 1
ATOM 693 C CA . ALA A 1 96 ? 0.890 -13.915 -6.092 1.00 88.06 96 ALA A CA 1
ATOM 694 C C . ALA A 1 96 ? 1.578 -13.111 -4.979 1.00 88.06 96 ALA A C 1
ATOM 696 O O . ALA A 1 96 ? 1.560 -13.528 -3.823 1.00 88.06 96 ALA A O 1
ATOM 697 N N . ILE A 1 97 ? 2.120 -11.931 -5.293 1.00 86.56 97 ILE A N 1
ATOM 698 C CA . ILE A 1 97 ? 2.725 -11.027 -4.305 1.00 86.56 97 ILE A CA 1
ATOM 699 C C . ILE A 1 97 ? 1.685 -10.596 -3.284 1.00 86.56 97 ILE A C 1
ATOM 701 O O . ILE A 1 97 ? 1.953 -10.662 -2.089 1.00 86.56 97 ILE A O 1
ATOM 705 N N . THR A 1 98 ? 0.490 -10.213 -3.732 1.00 83.12 98 THR A N 1
ATOM 706 C CA . THR A 1 98 ? -0.597 -9.830 -2.827 1.00 83.12 98 THR A CA 1
ATOM 707 C C . THR A 1 98 ? -0.950 -10.984 -1.891 1.00 83.12 98 THR A C 1
ATOM 709 O O . THR A 1 98 ? -1.050 -10.786 -0.684 1.00 83.12 98 THR A O 1
ATOM 712 N N . SER A 1 99 ? -1.054 -12.207 -2.413 1.00 84.88 99 SER A N 1
ATOM 713 C CA . SER A 1 99 ? -1.332 -13.397 -1.607 1.00 84.88 99 SER A CA 1
ATOM 714 C C . SER A 1 99 ? -0.204 -13.748 -0.637 1.00 84.88 99 SER A C 1
ATOM 716 O O . SER A 1 99 ? -0.484 -14.252 0.443 1.00 84.88 99 SER A O 1
ATOM 718 N N . VAL A 1 100 ? 1.062 -13.528 -0.993 1.00 86.19 100 VAL A N 1
ATOM 719 C CA . VAL A 1 100 ? 2.202 -13.811 -0.104 1.00 86.19 100 VAL A CA 1
ATOM 720 C C . VAL A 1 100 ? 2.333 -12.731 0.965 1.00 86.19 100 VAL A C 1
ATOM 722 O O . VAL A 1 100 ? 2.527 -13.032 2.141 1.00 86.19 100 VAL A O 1
ATOM 725 N N . MET A 1 101 ? 2.225 -11.465 0.567 1.00 83.75 101 MET A N 1
ATOM 726 C CA . MET A 1 101 ? 2.386 -10.333 1.469 1.00 83.75 101 MET A CA 1
ATOM 727 C C . MET A 1 101 ? 1.192 -10.167 2.389 1.00 83.75 101 MET A C 1
ATOM 729 O O . MET A 1 101 ? 1.399 -9.830 3.542 1.00 83.75 101 MET A O 1
ATOM 733 N N . PHE A 1 102 ? -0.027 -10.420 1.927 1.00 83.50 102 PHE A N 1
ATOM 734 C CA . PHE A 1 102 ? -1.253 -10.134 2.676 1.00 83.50 102 PHE A CA 1
ATOM 735 C C . PHE A 1 102 ? -2.146 -11.359 2.878 1.00 83.50 102 PHE A C 1
ATOM 737 O O . PHE A 1 102 ? -3.293 -11.229 3.299 1.00 83.50 102 PHE A O 1
ATOM 744 N N . GLY A 1 103 ? -1.644 -12.551 2.556 1.00 84.88 103 GLY A N 1
ATOM 745 C CA . GLY A 1 103 ? -2.339 -13.793 2.861 1.00 84.88 103 GLY A CA 1
ATOM 746 C C . GLY A 1 103 ? -2.378 -14.081 4.364 1.00 84.88 103 GLY A C 1
ATOM 747 O O . GLY A 1 103 ? -1.577 -13.529 5.123 1.00 84.88 103 GLY A O 1
ATOM 748 N N . PRO A 1 104 ? -3.278 -14.979 4.801 1.00 85.31 104 PRO A N 1
ATOM 749 C CA . PRO A 1 104 ? -3.400 -15.351 6.206 1.00 85.31 104 PRO A CA 1
ATOM 750 C C . PRO A 1 104 ? -2.066 -15.815 6.801 1.00 85.31 104 PRO A C 1
ATOM 752 O O . PRO A 1 104 ? -1.423 -16.716 6.257 1.00 85.31 104 PRO A O 1
ATOM 755 N N . GLY A 1 105 ? -1.666 -15.222 7.928 1.00 87.06 105 GLY A N 1
ATOM 756 C CA . GLY A 1 105 ? -0.430 -15.576 8.629 1.00 87.06 105 GLY A CA 1
ATOM 757 C C . GLY A 1 105 ? 0.840 -14.965 8.036 1.00 87.06 105 GLY A C 1
ATOM 758 O O . GLY A 1 105 ? 1.941 -15.306 8.476 1.00 87.06 105 GLY A O 1
ATOM 759 N N . SER A 1 106 ? 0.728 -14.066 7.054 1.00 90.00 106 SER A N 1
ATOM 760 C CA . SER A 1 106 ? 1.872 -13.269 6.626 1.00 90.00 106 SER A CA 1
ATOM 761 C C . SER A 1 106 ? 2.274 -12.276 7.724 1.00 90.00 106 SER A C 1
ATOM 763 O O . SER A 1 106 ? 1.454 -11.811 8.516 1.00 90.00 106 SER A O 1
ATOM 765 N N . ALA A 1 107 ? 3.549 -11.881 7.748 1.00 89.75 107 ALA A N 1
ATOM 766 C CA . ALA A 1 107 ? 4.021 -10.893 8.719 1.00 89.75 107 ALA A CA 1
ATOM 767 C C . ALA A 1 107 ? 3.303 -9.539 8.577 1.00 89.75 107 ALA A C 1
ATOM 769 O O . ALA A 1 107 ? 3.081 -8.853 9.576 1.00 89.75 107 ALA A O 1
ATOM 770 N N . VAL A 1 108 ? 2.939 -9.151 7.348 1.00 87.56 108 VAL A N 1
ATOM 771 C CA . VAL A 1 108 ? 2.237 -7.885 7.100 1.00 87.56 108 VAL A CA 1
ATOM 772 C C . VAL A 1 108 ? 0.794 -7.974 7.575 1.00 87.56 108 VAL A C 1
ATOM 774 O O . VAL A 1 108 ? 0.359 -7.066 8.274 1.00 87.56 108 VAL A O 1
ATOM 777 N N . GLU A 1 109 ? 0.083 -9.061 7.262 1.00 88.94 109 GLU A N 1
ATOM 778 C CA . GLU A 1 109 ? -1.284 -9.291 7.739 1.00 88.94 109 GLU A CA 1
ATOM 779 C C . GLU A 1 109 ? -1.315 -9.296 9.266 1.00 88.94 109 GLU A C 1
ATOM 781 O O . GLU A 1 109 ? -2.024 -8.492 9.859 1.00 88.94 109 GLU A O 1
ATOM 786 N N . THR A 1 110 ? -0.430 -10.056 9.913 1.00 91.88 110 THR A N 1
ATOM 787 C CA . THR A 1 110 ? -0.357 -10.113 11.378 1.00 91.88 110 THR A CA 1
ATOM 788 C C . THR A 1 110 ? -0.047 -8.747 12.001 1.00 91.88 110 THR A C 1
ATOM 790 O O . THR A 1 110 ? -0.667 -8.354 12.989 1.00 91.88 110 THR A O 1
ATOM 793 N N . THR A 1 111 ? 0.891 -7.985 11.428 1.00 92.88 111 THR A N 1
ATOM 794 C CA . THR A 1 111 ? 1.240 -6.644 11.935 1.00 92.88 111 THR A CA 1
ATOM 795 C C . THR A 1 111 ? 0.089 -5.656 11.749 1.00 92.88 111 THR A C 1
ATOM 797 O O . THR A 1 111 ? -0.171 -4.821 12.623 1.00 92.88 111 THR A O 1
ATOM 800 N N . MET A 1 112 ? -0.604 -5.736 10.612 1.00 91.94 112 MET A N 1
ATOM 801 C CA . MET A 1 112 ? -1.744 -4.882 10.307 1.00 91.94 112 MET A CA 1
ATOM 802 C C . MET A 1 112 ? -2.911 -5.195 11.239 1.00 91.94 112 MET A C 1
ATOM 804 O O . MET A 1 112 ? -3.433 -4.280 11.875 1.00 91.94 112 MET A O 1
ATOM 808 N N . HIS A 1 113 ? -3.212 -6.477 11.423 1.00 93.75 113 HIS A N 1
ATOM 809 C CA . HIS A 1 113 ? -4.216 -6.973 12.350 1.00 93.75 113 HIS A CA 1
ATOM 810 C C . HIS A 1 113 ? -3.964 -6.475 13.778 1.00 93.75 113 HIS A C 1
ATOM 812 O O . HIS A 1 113 ? -4.815 -5.820 14.373 1.00 93.75 113 HIS A O 1
ATOM 818 N N . GLN A 1 114 ? -2.748 -6.670 14.302 1.00 94.62 114 GLN A N 1
ATOM 819 C CA . GLN A 1 114 ? -2.348 -6.191 15.635 1.00 94.62 114 GLN A CA 1
ATOM 820 C C . GLN A 1 114 ? -2.426 -4.666 15.784 1.00 94.62 114 GLN A C 1
ATOM 822 O O . GLN A 1 114 ? -2.596 -4.145 16.887 1.00 94.62 114 GLN A O 1
ATOM 827 N N . SER A 1 115 ? -2.236 -3.927 14.692 1.00 95.75 115 SER A N 1
ATOM 828 C CA . SER A 1 115 ? -2.334 -2.468 14.705 1.00 95.75 115 SER A CA 1
ATOM 829 C C . SER A 1 115 ? -3.791 -2.012 14.711 1.00 95.75 115 SER A C 1
ATOM 831 O O . SER A 1 115 ? -4.139 -1.109 15.469 1.00 95.75 115 SER A O 1
ATOM 833 N N . LEU A 1 116 ? -4.643 -2.662 13.917 1.00 95.50 116 LEU A N 1
ATOM 834 C CA . LEU A 1 116 ? -6.081 -2.407 13.859 1.00 95.50 116 LEU A CA 1
ATOM 835 C C . LEU A 1 116 ? -6.794 -2.840 15.142 1.00 95.50 116 LEU A C 1
ATOM 837 O O . LEU A 1 116 ? -7.733 -2.172 15.567 1.00 95.50 116 LEU A O 1
ATOM 841 N N . ASP A 1 117 ? -6.293 -3.867 15.827 1.00 95.31 117 ASP A N 1
ATOM 842 C CA . ASP A 1 117 ? -6.818 -4.297 17.122 1.00 95.31 117 ASP A CA 1
ATOM 843 C C . ASP A 1 117 ? -6.619 -3.254 18.246 1.00 95.31 117 ASP A C 1
ATOM 845 O O . ASP A 1 117 ? -7.207 -3.342 19.320 1.00 95.31 117 ASP A O 1
ATOM 849 N N . LYS A 1 118 ? -5.852 -2.187 18.007 1.00 96.19 118 LYS A N 1
ATOM 850 C CA . LYS A 1 118 ? -5.756 -1.057 18.947 1.00 96.19 118 LYS A CA 1
ATOM 851 C C . LYS A 1 118 ? -6.902 -0.056 18.792 1.00 96.19 118 LYS A C 1
ATOM 853 O O . LYS A 1 118 ? -7.057 0.813 19.646 1.00 96.19 118 LYS A O 1
ATOM 858 N N . LEU A 1 119 ? -7.682 -0.155 17.715 1.00 95.56 119 LEU A N 1
ATOM 859 C CA . LEU A 1 119 ? -8.807 0.730 17.430 1.00 95.56 119 LEU A CA 1
ATOM 860 C C . LEU A 1 119 ? -10.098 0.185 18.042 1.00 95.56 119 LEU A C 1
ATOM 862 O O . LEU A 1 119 ? -10.361 -1.022 18.058 1.00 95.56 119 LEU A O 1
ATOM 866 N N . SER A 1 120 ? -10.950 1.085 18.516 1.00 95.31 120 SER A N 1
ATOM 867 C CA . SER A 1 120 ? -12.309 0.746 18.930 1.00 95.31 120 SER A CA 1
ATOM 868 C C . SER A 1 120 ? -13.176 0.351 17.726 1.00 95.31 120 SER A C 1
ATOM 870 O O . SER A 1 120 ? -12.891 0.699 16.579 1.00 95.31 120 SER A O 1
ATOM 872 N N . ASN A 1 121 ? -14.279 -0.366 17.965 1.00 94.06 121 ASN A N 1
ATOM 873 C CA . ASN A 1 121 ? -15.190 -0.768 16.885 1.00 94.06 121 ASN A CA 1
ATOM 874 C C . ASN A 1 121 ? -15.736 0.428 16.066 1.00 94.06 121 ASN A C 1
ATOM 876 O O . ASN A 1 121 ? -15.757 0.320 14.839 1.00 94.06 121 ASN A O 1
ATOM 880 N N . PRO A 1 122 ? -16.135 1.571 16.671 1.00 93.50 122 PRO A N 1
ATOM 881 C CA . PRO A 1 122 ? -16.530 2.755 15.904 1.00 93.50 122 PRO A CA 1
ATOM 882 C C . PRO A 1 122 ? -15.400 3.324 15.037 1.00 93.50 122 PRO A C 1
ATOM 884 O O . PRO A 1 122 ? -15.653 3.757 13.915 1.00 93.50 122 PRO A O 1
ATOM 887 N N . GLU A 1 123 ? -14.154 3.294 15.519 1.00 95.50 123 GLU A N 1
ATOM 888 C CA . GLU A 1 123 ? -12.989 3.737 14.742 1.00 95.50 123 GLU A CA 1
ATOM 889 C C . GLU A 1 123 ? -12.707 2.797 13.565 1.00 95.50 123 GLU A C 1
ATOM 891 O O . GLU A 1 123 ? -12.471 3.280 12.462 1.00 95.50 123 GLU A O 1
ATOM 896 N N . LEU A 1 124 ? -12.807 1.475 13.753 1.00 95.38 124 LEU A N 1
ATOM 897 C CA . LEU A 1 124 ? -12.682 0.494 12.665 1.00 95.38 124 LEU A CA 1
ATOM 898 C C . LEU A 1 124 ? -13.759 0.689 11.592 1.00 95.38 124 LEU A C 1
ATOM 900 O O . LEU A 1 124 ? -13.465 0.668 10.395 1.00 95.38 124 LEU A O 1
ATOM 904 N N . GLN A 1 125 ? -15.006 0.920 12.008 1.00 91.44 125 GLN A N 1
ATOM 905 C CA . GLN A 1 125 ? -16.105 1.220 11.089 1.00 91.44 125 GLN A CA 1
ATOM 906 C C . GLN A 1 125 ? -15.847 2.519 10.321 1.00 91.44 125 GLN A C 1
ATOM 908 O O . GLN A 1 125 ? -15.986 2.548 9.098 1.00 91.44 125 GLN A O 1
ATOM 913 N N . HIS A 1 126 ? -15.429 3.578 11.017 1.00 93.19 126 HIS A N 1
ATOM 914 C CA . HIS A 1 126 ? -15.114 4.856 10.389 1.00 93.19 126 HIS A CA 1
ATOM 915 C C . HIS A 1 126 ? -13.942 4.743 9.404 1.00 93.19 126 HIS A C 1
ATOM 917 O O . HIS A 1 126 ? -14.038 5.233 8.280 1.00 93.19 126 HIS A O 1
ATOM 923 N N . LEU A 1 127 ? -12.872 4.043 9.787 1.00 93.81 127 LEU A N 1
ATOM 924 C CA . LEU A 1 127 ? -11.722 3.781 8.926 1.00 93.81 127 LEU A CA 1
ATOM 925 C C . LEU A 1 127 ? -12.131 3.002 7.673 1.00 93.81 127 LEU A C 1
ATOM 927 O O . LEU A 1 127 ? -11.721 3.356 6.573 1.00 93.81 127 LEU A O 1
ATOM 931 N N . THR A 1 128 ? -12.980 1.984 7.819 1.00 91.75 128 THR A N 1
ATOM 932 C CA . THR A 1 128 ? -13.491 1.206 6.681 1.00 91.75 128 THR A CA 1
ATOM 933 C C . THR A 1 128 ? -14.267 2.091 5.703 1.00 91.75 128 THR A C 1
ATOM 935 O O . THR A 1 128 ? -14.075 1.975 4.491 1.00 91.75 128 THR A O 1
ATOM 938 N N . VAL A 1 129 ? -15.106 3.005 6.209 1.00 92.06 129 VAL A N 1
ATOM 939 C CA . VAL A 1 129 ? -15.829 3.986 5.380 1.00 92.06 129 VAL A CA 1
ATOM 940 C C . VAL A 1 129 ? -14.854 4.922 4.666 1.00 92.06 129 VAL A C 1
ATOM 942 O O . VAL A 1 129 ? -14.985 5.108 3.461 1.00 92.06 129 VAL A O 1
ATOM 945 N N . LEU A 1 130 ? -13.857 5.459 5.375 1.00 93.44 130 LEU A N 1
ATOM 946 C CA . LEU A 1 130 ? -12.845 6.356 4.807 1.00 93.44 130 LEU A CA 1
ATOM 947 C C . LEU A 1 130 ? -12.026 5.674 3.699 1.00 93.44 130 LEU A C 1
ATOM 949 O O . LEU A 1 130 ? -11.825 6.249 2.635 1.00 93.44 130 LEU A O 1
ATOM 953 N N . LEU A 1 131 ? -11.565 4.443 3.935 1.00 90.06 131 LEU A N 1
ATOM 954 C CA . LEU A 1 131 ? -10.786 3.667 2.963 1.00 90.06 131 LEU A CA 1
ATOM 955 C C . LEU A 1 131 ? -11.623 3.223 1.758 1.00 90.06 131 LEU A C 1
ATOM 957 O O . LEU A 1 131 ? -11.083 3.007 0.678 1.00 90.06 131 LEU A O 1
ATOM 961 N N . SER A 1 132 ? -12.939 3.105 1.934 1.00 88.00 132 SER A N 1
ATOM 962 C CA . SER A 1 132 ? -13.875 2.786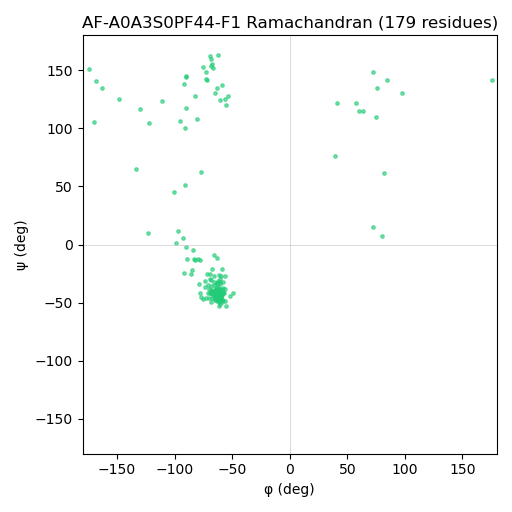 0.853 1.00 88.00 132 SER A CA 1
ATOM 963 C C . SER A 1 132 ? -14.419 4.030 0.143 1.00 88.00 132 SER A C 1
ATOM 965 O O . SER A 1 132 ? -15.201 3.894 -0.801 1.00 88.00 132 SER A O 1
ATOM 967 N N . ASP A 1 133 ? -14.041 5.233 0.583 1.00 92.50 133 ASP A N 1
ATOM 968 C CA . ASP A 1 133 ? -14.496 6.476 -0.023 1.00 92.50 133 ASP A CA 1
ATOM 969 C C . ASP A 1 133 ? -13.972 6.587 -1.471 1.00 92.50 133 ASP A C 1
ATOM 971 O O . ASP A 1 133 ? -12.771 6.411 -1.710 1.00 92.50 133 ASP A O 1
ATOM 975 N N . PRO A 1 134 ? -14.827 6.895 -2.466 1.00 87.69 134 PRO A N 1
ATOM 976 C CA . PRO A 1 134 ? -14.403 6.980 -3.863 1.00 87.69 134 PRO A CA 1
ATOM 977 C C . PRO A 1 134 ? -13.280 7.993 -4.120 1.00 87.69 134 PRO A C 1
ATOM 979 O O . PRO A 1 134 ? -12.457 7.781 -5.012 1.00 87.69 134 PRO A O 1
ATOM 982 N N . VAL A 1 135 ? -13.233 9.095 -3.364 1.00 93.12 135 VAL A N 1
ATOM 983 C CA . VAL A 1 135 ? -12.174 10.106 -3.469 1.00 93.12 135 VAL A CA 1
ATOM 984 C C . VAL A 1 135 ? -10.866 9.550 -2.924 1.00 93.12 135 VAL A C 1
ATOM 986 O O . VAL A 1 135 ? -9.832 9.738 -3.564 1.00 93.12 135 VAL A O 1
ATOM 989 N N . MET A 1 136 ? -10.905 8.829 -1.800 1.00 89.25 136 MET A N 1
ATOM 990 C CA . MET A 1 136 ? -9.723 8.162 -1.246 1.00 89.25 136 MET A CA 1
ATOM 991 C C . MET A 1 136 ? -9.178 7.106 -2.212 1.00 89.25 136 MET A C 1
ATOM 993 O O . MET A 1 136 ? -7.990 7.125 -2.525 1.00 89.25 136 MET A O 1
ATOM 997 N N . ILE A 1 137 ? -10.048 6.255 -2.764 1.00 85.25 137 ILE A N 1
ATOM 998 C CA . ILE A 1 137 ? -9.664 5.240 -3.757 1.00 85.25 137 ILE A CA 1
ATOM 999 C C . ILE A 1 137 ? -9.019 5.907 -4.975 1.00 85.25 137 ILE A C 1
ATOM 1001 O O . ILE A 1 137 ? -7.944 5.499 -5.415 1.00 85.25 137 ILE A O 1
ATOM 1005 N N . LYS A 1 138 ? -9.640 6.966 -5.508 1.00 85.50 138 LYS A N 1
ATOM 1006 C CA . LYS A 1 138 ? -9.090 7.714 -6.644 1.00 85.50 138 LYS A CA 1
ATOM 1007 C C . LYS A 1 138 ? -7.740 8.346 -6.302 1.00 85.50 138 LYS A C 1
ATOM 1009 O O . LYS A 1 138 ? -6.832 8.314 -7.124 1.00 85.50 138 LYS A O 1
ATOM 1014 N N . PHE A 1 139 ? -7.592 8.911 -5.106 1.00 88.44 139 PHE A N 1
ATOM 1015 C CA . PHE A 1 139 ? -6.324 9.465 -4.642 1.00 88.44 139 PHE A CA 1
ATOM 1016 C C . PHE A 1 139 ? -5.236 8.388 -4.568 1.00 88.44 139 PHE A C 1
ATOM 1018 O O . PHE A 1 139 ? -4.156 8.587 -5.112 1.00 88.44 139 PHE A O 1
ATOM 1025 N N . GLN A 1 140 ? -5.526 7.229 -3.975 1.00 85.81 140 GLN A N 1
ATOM 1026 C CA . GLN A 1 140 ? -4.584 6.110 -3.893 1.00 85.81 140 GLN A CA 1
ATOM 1027 C C . GLN A 1 140 ? -4.175 5.607 -5.284 1.00 85.81 140 GLN A C 1
ATOM 1029 O O . GLN A 1 140 ? -2.992 5.389 -5.524 1.00 85.81 140 GLN A O 1
ATOM 1034 N N . GLN A 1 141 ? -5.121 5.512 -6.224 1.00 82.81 141 GLN A N 1
ATOM 1035 C CA . GLN A 1 141 ? -4.835 5.173 -7.623 1.00 82.81 141 GLN A CA 1
ATOM 1036 C C . GLN A 1 141 ? -3.922 6.204 -8.296 1.00 82.81 141 GLN A C 1
ATOM 1038 O O . GLN A 1 141 ? -2.953 5.829 -8.946 1.00 82.81 141 GLN A O 1
ATOM 1043 N N . LEU A 1 142 ? -4.189 7.501 -8.107 1.00 85.06 142 LEU A N 1
ATOM 1044 C CA . LEU A 1 142 ? -3.340 8.569 -8.643 1.00 85.06 142 LEU A CA 1
ATOM 1045 C C . LEU A 1 142 ? -1.938 8.552 -8.024 1.00 85.06 142 LEU A C 1
ATOM 1047 O O . LEU A 1 142 ? -0.965 8.798 -8.727 1.00 85.06 142 LEU A O 1
ATOM 1051 N N . MET A 1 143 ? -1.817 8.237 -6.734 1.00 84.88 143 MET A N 1
ATOM 1052 C CA . MET A 1 143 ? -0.527 8.094 -6.047 1.00 84.88 143 MET A CA 1
ATOM 1053 C C . MET A 1 143 ? 0.233 6.826 -6.456 1.00 84.88 143 MET A C 1
ATOM 1055 O O . MET A 1 143 ? 1.459 6.784 -6.353 1.00 84.88 143 MET A O 1
ATOM 1059 N N . ALA A 1 144 ? -0.475 5.796 -6.917 1.00 79.25 144 ALA A N 1
ATOM 1060 C CA . ALA A 1 144 ? 0.119 4.599 -7.499 1.00 79.25 144 ALA A CA 1
ATOM 1061 C C . ALA A 1 144 ? 0.558 4.802 -8.962 1.00 79.25 144 ALA A C 1
ATOM 1063 O O . ALA A 1 144 ? 1.301 3.972 -9.486 1.00 79.25 144 ALA A O 1
ATOM 1064 N N . ASP A 1 145 ? 0.135 5.893 -9.613 1.00 81.44 145 ASP A N 1
ATOM 1065 C CA . ASP A 1 145 ? 0.468 6.172 -11.007 1.00 81.44 145 ASP A CA 1
ATOM 1066 C C . ASP A 1 145 ? 1.988 6.367 -11.207 1.00 81.44 145 ASP A C 1
ATOM 1068 O O . ASP A 1 145 ? 2.626 7.109 -10.448 1.00 81.44 145 ASP A O 1
ATOM 1072 N N . PRO A 1 146 ? 2.583 5.754 -12.250 1.00 78.81 146 PRO A N 1
ATOM 1073 C CA . PRO A 1 146 ? 3.998 5.896 -12.577 1.00 78.81 146 PRO A CA 1
ATOM 1074 C C . PRO A 1 146 ? 4.529 7.327 -12.642 1.00 78.81 146 PRO A C 1
ATOM 1076 O O . PRO A 1 146 ? 5.652 7.594 -12.200 1.00 78.81 146 PRO A O 1
ATOM 1079 N N . SER A 1 147 ? 3.764 8.242 -13.239 1.00 85.62 147 SER A N 1
ATOM 1080 C CA . SER A 1 147 ? 4.182 9.632 -13.406 1.00 85.62 147 SER A CA 1
ATOM 1081 C C . SER A 1 147 ? 4.191 10.352 -12.063 1.00 85.62 147 SER A C 1
ATOM 1083 O O . SER A 1 147 ? 5.212 10.937 -11.700 1.00 85.62 147 SER A O 1
ATOM 1085 N N . THR A 1 148 ? 3.134 10.175 -11.269 1.00 86.56 148 THR A N 1
ATOM 1086 C CA . THR A 1 148 ? 3.027 10.720 -9.913 1.00 86.56 148 THR A CA 1
ATOM 1087 C C . THR A 1 148 ? 4.130 10.190 -9.001 1.00 86.56 148 THR A C 1
ATOM 1089 O O . THR A 1 148 ? 4.770 10.966 -8.293 1.00 86.56 148 THR A O 1
ATOM 1092 N N . GLN A 1 149 ? 4.415 8.883 -9.030 1.00 82.38 149 GLN A N 1
ATOM 1093 C CA . GLN A 1 149 ? 5.504 8.305 -8.236 1.00 82.38 149 GLN A CA 1
ATOM 1094 C C . GLN A 1 149 ? 6.865 8.881 -8.633 1.00 82.38 149 GLN A C 1
ATOM 1096 O O . GLN A 1 149 ? 7.681 9.194 -7.764 1.00 82.38 149 GLN A O 1
ATOM 1101 N N . ARG A 1 150 ? 7.117 9.063 -9.935 1.00 84.44 150 ARG A N 1
ATOM 1102 C CA . ARG A 1 150 ? 8.365 9.659 -10.427 1.00 84.44 150 ARG A CA 1
ATOM 1103 C C . ARG A 1 150 ? 8.512 11.109 -9.973 1.00 84.44 150 ARG A C 1
ATOM 1105 O O . ARG A 1 150 ? 9.581 11.477 -9.489 1.00 84.44 150 ARG A O 1
ATOM 1112 N N . GLU A 1 151 ? 7.460 11.910 -10.101 1.00 88.69 151 GLU A N 1
ATOM 1113 C CA . GLU A 1 151 ? 7.442 13.302 -9.641 1.00 88.69 151 GLU A CA 1
ATOM 1114 C C . GLU A 1 151 ? 7.642 13.395 -8.126 1.00 88.69 151 GLU A C 1
ATOM 1116 O O . GLU A 1 151 ? 8.460 14.188 -7.655 1.00 88.69 151 GLU A O 1
ATOM 1121 N N . LEU A 1 152 ? 6.975 12.528 -7.358 1.00 87.69 152 LEU A N 1
ATOM 1122 C CA . LEU A 1 152 ? 7.141 12.445 -5.910 1.00 87.69 152 LEU A CA 1
ATOM 1123 C C . LEU A 1 152 ? 8.590 12.110 -5.533 1.00 87.69 152 LEU A C 1
ATOM 1125 O O . LEU A 1 152 ? 9.166 12.771 -4.669 1.00 87.69 152 LEU A O 1
ATOM 1129 N N . MET A 1 153 ? 9.205 11.126 -6.196 1.00 84.38 153 MET A N 1
ATOM 1130 C CA . MET A 1 153 ? 10.607 10.765 -5.959 1.00 84.38 153 MET A CA 1
ATOM 1131 C C . MET A 1 153 ? 11.563 11.910 -6.303 1.00 84.38 153 MET A C 1
ATOM 1133 O O . MET A 1 153 ? 12.466 12.207 -5.521 1.00 84.38 153 MET A O 1
ATOM 1137 N N . GLN A 1 154 ? 11.347 12.607 -7.422 1.00 87.50 154 GLN A N 1
ATOM 1138 C CA . GLN A 1 154 ? 12.140 13.787 -7.783 1.00 87.50 154 GLN A CA 1
ATOM 1139 C C . GLN A 1 154 ? 11.997 14.906 -6.742 1.00 87.50 154 GLN A C 1
ATOM 1141 O O . GLN A 1 154 ? 12.997 15.492 -6.321 1.00 87.50 154 GLN A O 1
ATOM 1146 N N . GLY A 1 155 ? 10.773 15.166 -6.275 1.00 88.75 155 GLY A N 1
ATOM 1147 C CA . GLY A 1 155 ? 10.499 16.142 -5.221 1.00 88.75 155 GLY A CA 1
ATOM 1148 C C . GLY A 1 155 ? 11.175 15.789 -3.893 1.00 88.75 155 GLY A C 1
ATOM 1149 O O . GLY A 1 155 ? 11.757 16.662 -3.241 1.00 88.75 155 GLY A O 1
ATOM 1150 N N . LEU A 1 156 ? 11.164 14.509 -3.513 1.00 87.00 156 LEU A N 1
ATOM 1151 C CA . LEU A 1 156 ? 11.849 14.016 -2.317 1.00 87.00 156 LEU A CA 1
ATOM 1152 C C . LEU A 1 156 ? 13.366 14.171 -2.436 1.00 87.00 156 LEU A C 1
ATOM 1154 O O . LEU A 1 156 ? 13.976 14.739 -1.533 1.00 87.00 156 LEU A O 1
ATOM 1158 N N . MET A 1 157 ? 13.972 13.767 -3.556 1.00 85.75 157 MET A N 1
ATOM 1159 C CA . MET A 1 157 ? 15.411 13.945 -3.793 1.00 85.75 157 MET A CA 1
ATOM 1160 C C . MET A 1 157 ? 15.825 15.422 -3.810 1.00 85.75 157 MET A C 1
ATOM 1162 O O . MET A 1 157 ? 16.863 15.778 -3.262 1.00 85.75 157 MET A O 1
ATOM 1166 N N . GLY A 1 158 ? 15.008 16.314 -4.376 1.00 86.38 158 GLY A N 1
ATOM 1167 C CA . GLY A 1 158 ? 15.261 17.757 -4.295 1.00 86.38 158 GLY A CA 1
ATOM 1168 C C . GLY A 1 158 ? 15.158 18.305 -2.864 1.00 86.38 158 GLY A C 1
ATOM 1169 O O . GLY A 1 158 ? 15.799 19.301 -2.517 1.00 86.38 158 GLY A O 1
ATOM 1170 N N . SER A 1 159 ? 14.369 17.647 -2.014 1.00 87.00 159 SER A N 1
ATOM 1171 C CA . SER A 1 159 ? 14.152 18.039 -0.621 1.00 87.00 159 SER A CA 1
ATOM 1172 C C . SER A 1 159 ? 15.206 17.484 0.336 1.00 87.00 159 SER A C 1
ATOM 1174 O O . SER A 1 159 ? 15.462 18.128 1.352 1.00 87.00 159 SER A O 1
ATOM 1176 N N . THR A 1 160 ? 15.871 16.364 0.030 1.00 83.44 160 THR A N 1
ATOM 1177 C CA . THR A 1 160 ? 16.917 15.795 0.905 1.00 83.44 160 THR A CA 1
ATOM 1178 C C . THR A 1 160 ? 18.075 16.766 1.124 1.00 83.44 160 THR A C 1
ATOM 1180 O O . THR A 1 160 ? 18.542 16.911 2.250 1.00 83.44 160 THR A O 1
ATOM 1183 N N . VAL A 1 161 ? 18.476 17.524 0.097 1.00 81.50 161 VAL A N 1
ATOM 1184 C CA . VAL A 1 161 ? 19.509 18.571 0.216 1.00 81.50 161 VAL A CA 1
ATOM 1185 C C . VAL A 1 161 ? 19.079 19.660 1.207 1.00 81.50 161 VAL A C 1
ATOM 1187 O O . VAL A 1 161 ? 19.863 20.094 2.054 1.00 81.50 161 VAL A O 1
ATOM 1190 N N . LYS A 1 162 ? 17.806 20.074 1.155 1.00 86.50 162 LYS A N 1
ATOM 1191 C CA . LYS A 1 162 ? 17.244 21.064 2.087 1.00 86.50 162 LYS A CA 1
ATOM 1192 C C . LYS A 1 162 ? 17.099 20.495 3.498 1.00 86.50 162 LYS A C 1
ATOM 1194 O O . LYS A 1 162 ? 17.374 21.204 4.464 1.00 86.50 162 LYS A O 1
ATOM 1199 N N . MET A 1 163 ? 16.712 19.226 3.627 1.00 85.88 163 MET A N 1
ATOM 1200 C CA . MET A 1 163 ? 16.653 18.528 4.913 1.00 85.88 163 MET A CA 1
ATOM 1201 C C . MET A 1 163 ? 18.035 18.435 5.553 1.00 85.88 163 MET A C 1
ATOM 1203 O O . MET A 1 163 ? 18.161 18.754 6.730 1.00 85.88 163 MET A O 1
ATOM 1207 N N . GLN A 1 164 ? 19.075 18.090 4.790 1.00 85.62 164 GLN A N 1
ATOM 1208 C CA . GLN A 1 164 ? 20.444 18.044 5.302 1.00 85.62 164 GLN A CA 1
ATOM 1209 C C . GLN A 1 164 ? 20.885 19.417 5.820 1.00 85.62 164 GLN A C 1
ATOM 1211 O O . GLN A 1 164 ? 21.426 19.519 6.918 1.00 85.62 164 GLN A O 1
ATOM 1216 N N . ALA A 1 165 ? 20.597 20.489 5.076 1.00 87.44 165 ALA A N 1
ATOM 1217 C CA . ALA A 1 165 ? 20.880 21.850 5.524 1.00 87.44 165 ALA A CA 1
ATOM 1218 C C . ALA A 1 165 ? 20.108 22.216 6.807 1.00 87.44 165 ALA A C 1
ATOM 1220 O O . ALA A 1 165 ? 20.680 22.808 7.724 1.00 87.44 165 ALA A O 1
ATOM 1221 N N . ALA A 1 166 ? 18.832 21.828 6.910 1.00 89.62 166 ALA A N 1
ATOM 1222 C CA . ALA A 1 166 ? 18.017 22.055 8.101 1.00 89.62 166 ALA A CA 1
ATOM 1223 C C . ALA A 1 166 ? 18.551 21.290 9.325 1.00 89.62 166 ALA A C 1
ATOM 1225 O O . ALA A 1 166 ? 18.692 21.876 10.401 1.00 89.62 166 ALA A O 1
ATOM 1226 N N . VAL A 1 167 ? 18.910 20.014 9.154 1.00 90.50 167 VAL A N 1
ATOM 1227 C CA . VAL A 1 167 ? 19.539 19.180 10.190 1.00 90.50 167 VAL A CA 1
ATOM 1228 C C . VAL A 1 167 ? 20.857 19.804 10.635 1.00 90.50 167 VAL A C 1
ATOM 1230 O O . VAL A 1 167 ? 21.067 20.008 11.828 1.00 90.50 167 VAL A O 1
ATOM 1233 N N . ASN A 1 168 ? 21.702 20.210 9.688 1.00 90.88 168 ASN A N 1
ATOM 1234 C CA . ASN A 1 168 ? 22.963 20.883 9.972 1.00 90.88 168 ASN A CA 1
ATOM 1235 C C . ASN A 1 168 ? 22.758 22.175 10.784 1.00 90.88 168 ASN A C 1
ATOM 1237 O O . ASN A 1 168 ? 23.471 22.418 11.757 1.00 90.88 168 ASN A O 1
ATOM 1241 N N . GLY A 1 169 ? 21.739 22.970 10.449 1.00 90.81 169 GLY A N 1
ATOM 1242 C CA . GLY A 1 169 ? 21.379 24.171 11.205 1.00 90.81 169 GLY A CA 1
ATOM 1243 C C . GLY A 1 169 ? 20.879 23.884 12.626 1.00 90.81 169 GLY A C 1
ATOM 1244 O O . GLY A 1 169 ? 21.109 24.680 13.537 1.00 90.81 169 GLY A O 1
ATOM 1245 N N . VAL A 1 170 ? 20.203 22.755 12.856 1.00 91.12 170 VAL A N 1
ATOM 1246 C CA . VAL A 1 170 ? 19.854 22.296 14.213 1.00 91.12 170 VAL A CA 1
ATOM 1247 C C . VAL A 1 170 ? 21.119 21.886 14.970 1.00 91.12 170 VAL A C 1
ATOM 1249 O O . VAL A 1 170 ? 21.336 22.376 16.075 1.00 91.12 170 VAL A O 1
ATOM 1252 N N . LEU A 1 171 ? 21.986 21.066 14.370 1.00 89.56 171 LEU A N 1
ATOM 1253 C CA . LEU A 1 171 ? 23.223 20.591 15.001 1.00 89.56 171 LEU A CA 1
ATOM 1254 C C . LEU A 1 171 ? 24.114 21.753 15.461 1.00 89.56 171 LEU A C 1
ATOM 1256 O O . LEU A 1 171 ? 24.503 21.799 16.626 1.00 89.56 171 LEU A O 1
ATOM 1260 N N . VAL A 1 172 ? 24.347 22.742 14.594 1.00 94.62 172 VAL A N 1
ATOM 1261 C CA . VAL A 1 172 ? 25.160 23.924 14.925 1.00 94.62 172 VAL A CA 1
ATOM 1262 C C . VAL A 1 172 ? 24.556 24.728 16.079 1.00 94.62 172 VAL A C 1
ATOM 1264 O O . VAL A 1 172 ? 25.285 25.127 16.986 1.00 94.62 172 VAL A O 1
ATOM 1267 N N . ARG A 1 173 ? 23.229 24.927 16.104 1.00 94.44 173 ARG A N 1
ATOM 1268 C CA . ARG A 1 173 ? 22.548 25.634 17.210 1.00 94.44 173 ARG A CA 1
ATOM 1269 C C . ARG A 1 173 ? 22.706 24.933 18.559 1.00 94.44 173 ARG A C 1
ATOM 1271 O O . ARG A 1 173 ? 22.666 25.599 19.587 1.00 94.44 173 ARG A O 1
ATOM 1278 N N . HIS A 1 174 ? 22.912 23.620 18.551 1.00 89.12 174 HIS A N 1
ATOM 1279 C CA . HIS A 1 174 ? 23.174 22.821 19.747 1.00 89.12 174 HIS A CA 1
ATOM 1280 C C . HIS A 1 174 ? 24.672 22.559 19.992 1.00 89.12 174 HIS A C 1
ATOM 1282 O O . HIS A 1 174 ? 25.017 21.734 20.833 1.00 89.12 174 HIS A O 1
ATOM 1288 N N . GLY A 1 175 ? 25.573 23.253 19.284 1.00 92.69 175 GLY A N 1
ATOM 1289 C CA . GLY A 1 175 ? 27.025 23.117 19.455 1.00 92.69 175 GLY A CA 1
ATOM 1290 C C . GLY A 1 175 ? 27.607 21.805 18.918 1.00 92.69 175 GLY A C 1
ATOM 1291 O O . GLY A 1 175 ? 28.735 21.445 19.252 1.00 92.69 175 GLY A O 1
ATOM 1292 N N . LEU A 1 176 ? 26.850 21.076 18.095 1.00 89.00 176 LEU A N 1
ATOM 1293 C CA . LEU A 1 176 ? 27.254 19.801 17.513 1.00 89.00 176 LEU A CA 1
ATOM 1294 C C . LEU A 1 176 ? 27.952 20.016 16.163 1.00 89.00 176 LEU A C 1
ATOM 1296 O O . LEU A 1 176 ? 27.606 20.914 15.392 1.00 89.00 176 LEU A O 1
ATOM 1300 N N . LYS A 1 177 ? 28.944 19.169 15.869 1.00 89.00 177 LYS A N 1
ATOM 1301 C CA . LYS A 1 177 ? 29.655 19.182 14.584 1.00 89.00 177 LYS A CA 1
ATOM 1302 C C . LYS A 1 177 ? 28.759 18.633 13.476 1.00 89.00 177 LYS A C 1
ATOM 1304 O O . LYS A 1 177 ? 28.034 17.664 13.681 1.00 89.00 177 LYS A O 1
ATOM 1309 N N . VAL A 1 178 ? 28.860 19.234 12.297 1.00 88.25 178 VAL A N 1
ATOM 1310 C CA . VAL A 1 178 ? 28.146 18.796 11.095 1.00 88.25 178 VAL A CA 1
ATOM 1311 C C . VAL A 1 178 ? 28.994 17.821 10.276 1.00 88.25 178 VAL A C 1
ATOM 1313 O O . VAL A 1 178 ? 30.201 18.052 10.151 1.00 88.25 178 VAL A O 1
ATOM 1316 N N . PRO A 1 179 ? 28.401 16.740 9.732 1.00 73.25 179 PRO A N 1
ATOM 1317 C CA . PRO A 1 179 ? 29.093 15.857 8.798 1.00 73.25 179 PRO A CA 1
ATOM 1318 C C . PRO A 1 179 ? 29.552 16.655 7.572 1.00 73.25 179 PRO A C 1
ATOM 1320 O O . PRO A 1 179 ? 28.805 17.505 7.078 1.00 73.25 179 PRO A O 1
ATOM 1323 N N . GLY A 1 180 ? 30.781 16.408 7.109 1.00 65.12 180 GLY A N 1
ATOM 1324 C CA . GLY A 1 180 ? 31.261 16.945 5.834 1.00 65.12 180 GLY A CA 1
ATOM 1325 C C . GLY A 1 180 ? 30.432 16.419 4.652 1.00 65.12 180 GLY A C 1
ATOM 1326 O O . GLY A 1 180 ? 29.690 15.452 4.836 1.00 65.12 180 GLY A O 1
ATOM 1327 N N . PRO A 1 181 ? 30.521 17.075 3.481 1.00 57.47 181 PRO A N 1
ATOM 1328 C CA . PRO A 1 181 ? 29.837 16.634 2.265 1.00 57.47 181 PRO A CA 1
ATOM 1329 C C . PRO A 1 181 ? 30.216 15.207 1.856 1.00 57.47 181 PRO A C 1
ATOM 1331 O O . PRO A 1 181 ? 31.364 14.791 2.142 1.00 57.47 181 PRO A O 1
#